Protein AF-A0A126YZ19-F1 (afdb_monomer)

pLDDT: mean 81.88, std 23.95, range [29.36, 98.88]

Secondary structure (DSSP, 8-state):
--S-----------TTGGGSTTS-HHHHHHHHHHHHHHH-GGGHHHHHHHHHHTPPPTTS----HHHHHHHHHTSTT---HHHHHHHHHTTTTHHHHHHHHHHHHHS--TT-SSSS--SSS--EETTEEP---SS--HHHHHHHHHHHHHHHHHH-TTS---------------------------------------------

Foldseek 3Di:
DPPPPDDDDDQQAQPLQVLQVNLRQSLLLVQLLVLCCVQQVVQSVQLVVLCVVQPDDTSYNTDDLVRSLVSVVPGPRRDRSVSSSCSSVVSVCSVVNNVSNVDQAQDDDPQAPDGHDDDPPWDDARRYTDDADPPGDPVSVVVVNVVSVVVVCVVCVPPPPDPDPPDDDDDDDDDDDDDDDDDDDDDDDDDDDDDDDDDDDDDD

Nearest PDB structures (foldseek):
  1yzx-assembly1_B  TM=5.942E-01  e=2.366E+00  Homo sapiens

Sequence (204 aa):
MKSGAATVTYHPLAILTSQSLGTKYSVRSANAAACVATYSPDAFFDFNAAMFAKQPAENTSGLSNAQLVSLVNGVDGITSTSRIDKCISDETYASWVADATQRALSGPIPGARISKIASTPTVLANGQQYKYSTPFTVEEFSNFVVTAAGNSYSADPTATATPTPTATGGSAETATAKPTATPTPTASGSPVPGVKKIGTPATR

Solvent-accessible surface area (backbone atoms only — not comparable to full-atom values): 13073 Å² total; per-residue (Å²): 139,90,75,82,84,72,87,87,83,86,80,68,60,35,85,53,24,82,45,7,73,81,63,30,23,33,35,56,52,37,17,39,51,50,31,35,49,72,59,22,50,90,20,34,65,59,43,53,53,51,50,62,77,62,57,59,67,83,74,34,52,52,66,51,54,70,54,48,39,54,54,54,74,70,34,72,71,62,74,40,58,73,62,35,44,49,34,37,66,66,41,71,39,34,66,59,36,52,52,51,28,48,42,40,55,67,33,74,41,87,79,41,82,47,59,45,58,87,60,85,90,74,52,68,41,92,26,40,72,68,81,82,64,86,80,79,52,71,63,62,54,50,53,48,49,56,50,34,53,54,52,49,49,72,75,50,70,79,69,80,80,77,78,78,80,81,80,80,83,80,80,90,85,89,86,88,89,85,86,88,82,89,86,84,89,88,89,86,83,89,86,88,88,83,86,86,84,86,80,86,83,85,91,131

Structure (mmCIF, N/CA/C/O backbone):
data_AF-A0A126YZ19-F1
#
_entry.id   AF-A0A126YZ19-F1
#
loop_
_atom_site.group_PDB
_atom_site.id
_atom_site.type_symbol
_atom_site.label_atom_id
_atom_site.label_alt_id
_atom_site.label_comp_id
_atom_site.label_asym_id
_atom_site.label_entity_id
_atom_site.label_seq_id
_atom_site.pdbx_PDB_ins_code
_atom_site.Cartn_x
_atom_site.Cartn_y
_atom_site.Cartn_z
_atom_site.occupancy
_atom_site.B_iso_or_equiv
_atom_site.auth_seq_id
_atom_site.auth_comp_id
_atom_site.auth_asym_id
_atom_site.auth_atom_id
_atom_site.pdbx_PDB_model_num
ATOM 1 N N . MET A 1 1 ? -8.303 -2.123 -16.954 1.00 45.69 1 MET A N 1
ATOM 2 C CA . MET A 1 1 ? -7.226 -2.476 -17.910 1.00 45.69 1 MET A CA 1
ATOM 3 C C . MET A 1 1 ? -7.772 -3.510 -18.886 1.00 45.69 1 MET A C 1
ATOM 5 O O . MET A 1 1 ? -8.356 -4.473 -18.419 1.00 45.69 1 MET A O 1
ATOM 9 N N . LYS A 1 2 ? -7.706 -3.280 -20.205 1.00 49.22 2 LYS A N 1
ATOM 10 C CA . LYS A 1 2 ? -8.437 -4.093 -21.209 1.00 49.22 2 LYS A CA 1
ATOM 11 C C . LYS A 1 2 ? -7.550 -4.880 -22.187 1.00 49.22 2 LYS A C 1
ATOM 13 O O . LYS A 1 2 ? -8.092 -5.592 -23.017 1.00 49.22 2 LYS A O 1
ATOM 18 N N . SER A 1 3 ? -6.219 -4.790 -22.093 1.00 60.06 3 SER A N 1
ATOM 19 C CA . SER A 1 3 ? -5.303 -5.404 -23.073 1.00 60.06 3 SER A CA 1
ATOM 20 C C . SER A 1 3 ? -4.464 -6.579 -22.558 1.00 60.06 3 SER A C 1
ATOM 22 O O . SER A 1 3 ? -3.682 -7.117 -23.329 1.00 60.06 3 SER A O 1
ATOM 24 N N . GLY A 1 4 ? -4.567 -6.975 -21.280 1.00 75.94 4 GLY A N 1
ATOM 25 C CA . GLY A 1 4 ? -3.738 -8.060 -20.719 1.00 75.94 4 GLY A CA 1
ATOM 26 C C . GLY A 1 4 ? -2.219 -7.817 -20.791 1.00 75.94 4 GLY A C 1
ATOM 27 O O . GLY A 1 4 ? -1.445 -8.729 -20.539 1.00 75.94 4 GLY A O 1
ATOM 28 N N . ALA A 1 5 ? -1.786 -6.598 -21.130 1.00 82.94 5 ALA A N 1
ATOM 29 C CA . ALA A 1 5 ? -0.391 -6.279 -21.433 1.00 82.94 5 ALA A CA 1
ATOM 30 C C . ALA A 1 5 ? 0.535 -6.277 -20.204 1.00 82.94 5 ALA A C 1
ATOM 32 O O . ALA A 1 5 ? 1.752 -6.311 -20.353 1.00 82.94 5 ALA A O 1
ATOM 33 N N . ALA A 1 6 ? -0.030 -6.209 -18.997 1.00 87.62 6 ALA A N 1
ATOM 34 C CA . ALA A 1 6 ? 0.716 -6.250 -17.750 1.00 87.62 6 ALA A CA 1
ATOM 35 C C . ALA A 1 6 ? -0.152 -6.779 -16.605 1.00 87.62 6 ALA A C 1
ATOM 37 O O . ALA A 1 6 ? -1.356 -6.511 -16.540 1.00 87.62 6 ALA A O 1
ATOM 38 N N . THR A 1 7 ? 0.497 -7.455 -15.660 1.00 90.62 7 THR A N 1
ATOM 39 C CA . THR A 1 7 ? -0.040 -7.732 -14.327 1.00 90.62 7 THR A CA 1
ATOM 40 C C . THR A 1 7 ? 0.637 -6.791 -13.342 1.00 90.62 7 THR A C 1
ATOM 42 O O . THR A 1 7 ? 1.862 -6.685 -13.325 1.00 90.62 7 THR A O 1
ATOM 45 N N . VAL A 1 8 ? -0.157 -6.104 -12.524 1.00 92.06 8 VAL A N 1
ATOM 46 C CA . VAL A 1 8 ? 0.354 -5.214 -11.478 1.00 92.06 8 VAL A CA 1
ATOM 47 C C . VAL A 1 8 ? 0.111 -5.871 -10.128 1.00 92.06 8 VAL A C 1
ATOM 49 O O . VAL A 1 8 ? -1.026 -6.196 -9.797 1.00 92.06 8 VAL A O 1
ATOM 52 N N . THR A 1 9 ? 1.178 -6.025 -9.349 1.00 93.31 9 THR A N 1
ATOM 53 C CA . THR A 1 9 ? 1.128 -6.562 -7.986 1.00 93.31 9 THR A CA 1
ATOM 54 C C . THR A 1 9 ? 1.560 -5.482 -7.005 1.00 93.31 9 THR A C 1
ATOM 56 O O . THR A 1 9 ? 2.624 -4.884 -7.162 1.00 93.31 9 THR A O 1
ATOM 59 N N . TYR A 1 10 ? 0.746 -5.242 -5.977 1.00 94.88 10 TYR A N 1
ATOM 60 C CA . TYR A 1 10 ? 1.088 -4.348 -4.874 1.00 94.88 10 TYR A CA 1
ATOM 61 C C . TYR A 1 10 ? 1.656 -5.155 -3.711 1.00 94.88 10 TYR A C 1
ATOM 63 O O . TYR A 1 10 ? 1.100 -6.179 -3.320 1.00 94.88 10 TYR A O 1
ATOM 71 N N . HIS A 1 11 ? 2.735 -4.649 -3.121 1.00 95.88 11 HIS A N 1
ATOM 72 C CA . HIS A 1 11 ? 3.320 -5.184 -1.896 1.00 95.88 11 HIS A CA 1
ATOM 73 C C . HIS A 1 11 ? 3.266 -4.101 -0.814 1.00 95.88 11 HIS A C 1
ATOM 75 O O . HIS A 1 11 ? 4.188 -3.289 -0.730 1.00 95.88 11 HIS A O 1
ATOM 81 N N . PRO A 1 12 ? 2.188 -4.030 -0.012 1.00 95.50 12 PRO A N 1
ATOM 82 C CA . PRO A 1 12 ? 2.116 -3.094 1.103 1.00 95.50 12 PRO A CA 1
ATOM 83 C C . PRO A 1 12 ? 3.239 -3.373 2.109 1.00 95.50 12 PRO A C 1
ATOM 85 O O . PRO A 1 12 ? 3.365 -4.493 2.602 1.00 95.50 12 PRO A O 1
ATOM 88 N N . LEU A 1 13 ? 4.049 -2.357 2.418 1.00 97.00 13 LEU A N 1
ATOM 89 C CA . LEU A 1 13 ? 5.132 -2.434 3.403 1.00 97.00 13 LEU A CA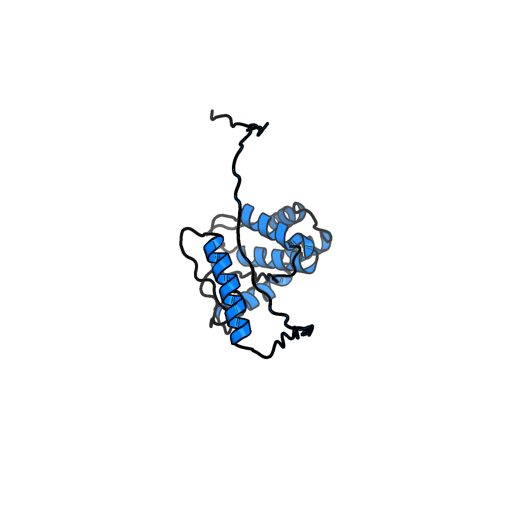 1
ATOM 90 C C . LEU A 1 13 ? 4.905 -1.398 4.503 1.00 97.00 13 LEU A C 1
ATOM 92 O O . LEU A 1 13 ? 4.569 -0.248 4.224 1.00 97.00 13 LEU A O 1
ATOM 96 N N . ALA A 1 14 ? 5.145 -1.780 5.755 1.00 97.12 14 ALA A N 1
ATOM 97 C CA . ALA A 1 14 ? 4.909 -0.937 6.923 1.00 97.12 14 ALA A CA 1
ATOM 98 C C . ALA A 1 14 ? 6.199 -0.260 7.436 1.00 97.12 14 ALA A C 1
ATOM 100 O O . ALA A 1 14 ? 6.549 -0.358 8.614 1.00 97.12 14 ALA A O 1
ATOM 101 N N . ILE A 1 15 ? 6.932 0.424 6.552 1.00 95.25 15 ILE A N 1
ATOM 102 C CA . ILE A 1 15 ? 8.282 0.951 6.849 1.00 95.25 15 ILE A CA 1
ATOM 103 C C . ILE A 1 15 ? 8.256 2.100 7.879 1.00 95.25 15 ILE A C 1
ATOM 105 O O . ILE A 1 15 ? 9.189 2.240 8.667 1.00 95.25 15 ILE A O 1
ATOM 109 N N . LEU A 1 16 ? 7.171 2.883 7.949 1.00 94.50 16 LEU A N 1
ATOM 110 C CA . LEU A 1 16 ? 7.044 4.038 8.858 1.00 94.50 16 LEU A CA 1
ATOM 111 C C . LEU A 1 16 ? 6.340 3.695 10.188 1.00 94.50 16 LEU A C 1
ATOM 113 O O . LEU A 1 16 ? 5.809 4.570 10.874 1.00 94.50 16 LEU A O 1
ATOM 117 N N . THR A 1 17 ? 6.324 2.418 10.584 1.00 93.81 17 THR A N 1
ATOM 118 C CA . THR A 1 17 ? 5.613 1.952 11.791 1.00 93.81 17 THR A CA 1
ATOM 119 C C . THR A 1 17 ? 6.062 2.670 13.066 1.00 93.81 17 THR A C 1
ATOM 121 O O . THR A 1 17 ? 5.220 3.106 13.853 1.00 93.81 17 THR A O 1
ATOM 124 N N . SER A 1 18 ? 7.373 2.834 13.263 1.00 94.19 18 SER A N 1
ATOM 125 C CA . SER A 1 18 ? 7.941 3.536 14.425 1.00 94.19 18 SER A CA 1
ATOM 126 C C . SER A 1 18 ? 7.709 5.049 14.390 1.00 94.19 18 SER A C 1
ATOM 128 O O . SER A 1 18 ? 7.738 5.692 15.435 1.00 94.19 18 SER A O 1
ATOM 130 N N . GLN A 1 19 ? 7.417 5.612 13.216 1.00 94.38 19 GLN A N 1
ATOM 131 C CA . GLN A 1 19 ? 7.174 7.043 13.010 1.00 94.38 19 GLN A CA 1
ATOM 132 C C . GLN A 1 19 ? 5.702 7.422 13.230 1.00 94.38 19 GLN A C 1
ATOM 134 O O . GLN A 1 19 ? 5.305 8.555 13.002 1.00 94.38 19 GLN A O 1
ATOM 139 N N . SER A 1 20 ? 4.866 6.485 13.686 1.00 94.94 20 SER A N 1
ATOM 140 C CA . SER A 1 20 ? 3.429 6.710 13.885 1.00 94.94 20 SER A CA 1
ATOM 141 C C . SER A 1 20 ? 3.061 7.079 15.335 1.00 94.94 20 SER A C 1
ATOM 143 O O . SER A 1 20 ? 2.017 6.662 15.821 1.00 94.94 20 SER A O 1
ATOM 145 N N . LEU A 1 21 ? 3.938 7.757 16.088 1.00 94.88 21 LEU A N 1
ATOM 146 C CA . LEU A 1 21 ? 3.716 8.142 17.501 1.00 94.88 21 LEU A CA 1
ATOM 147 C C . LEU A 1 21 ? 3.185 6.998 18.401 1.00 94.88 21 LEU A C 1
ATOM 149 O O . LEU A 1 21 ? 2.322 7.196 19.253 1.00 94.88 21 LEU A O 1
ATOM 153 N N . GLY A 1 22 ? 3.665 5.771 18.179 1.00 94.12 22 GLY A N 1
ATOM 154 C CA . GLY A 1 22 ? 3.257 4.576 18.930 1.00 94.12 22 GLY A CA 1
ATOM 155 C C . GLY A 1 22 ? 1.966 3.892 18.458 1.00 94.12 22 GLY A C 1
ATOM 156 O O . GLY A 1 22 ? 1.698 2.767 18.878 1.00 94.12 22 GLY A O 1
ATOM 157 N N . THR A 1 23 ? 1.195 4.485 17.541 1.00 95.56 23 THR A N 1
ATOM 158 C CA . THR A 1 23 ? -0.073 3.899 17.057 1.00 95.56 23 THR A CA 1
ATOM 159 C C . THR A 1 23 ? 0.114 2.796 16.017 1.00 95.56 23 THR A C 1
ATOM 161 O O . THR A 1 23 ? -0.821 2.031 15.772 1.00 95.56 23 THR A O 1
ATOM 164 N N . LYS A 1 24 ? 1.306 2.707 15.409 1.00 96.88 24 LYS A N 1
ATOM 165 C CA . LYS A 1 24 ? 1.663 1.740 14.357 1.00 96.88 24 LY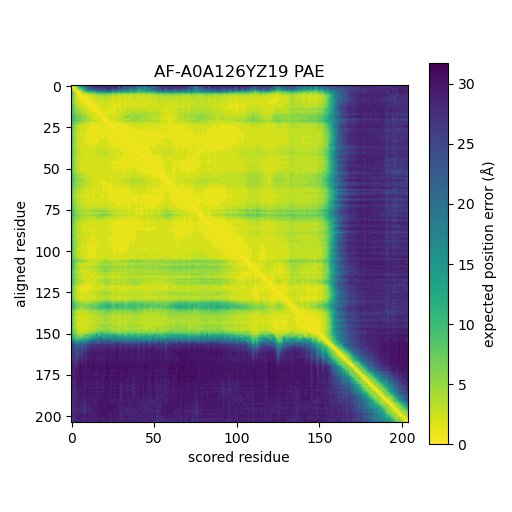S A CA 1
ATOM 166 C C . LYS A 1 24 ? 0.806 1.875 13.086 1.00 96.88 24 LYS A C 1
ATOM 168 O O . LYS A 1 24 ? 0.493 0.876 12.439 1.00 96.88 24 LYS A O 1
ATOM 173 N N . TYR A 1 25 ? 0.438 3.102 12.707 1.00 97.88 25 TYR A N 1
ATOM 174 C CA . TYR A 1 25 ? -0.439 3.392 11.562 1.00 97.88 25 TYR A CA 1
ATOM 175 C C . TYR A 1 25 ? -0.045 2.683 10.255 1.00 97.88 25 TYR A C 1
ATOM 177 O O . TYR A 1 25 ? -0.916 2.182 9.544 1.00 97.88 25 TYR A O 1
ATOM 185 N N . SER A 1 26 ? 1.252 2.579 9.950 1.00 97.62 26 SER A N 1
ATOM 186 C CA . SER A 1 26 ? 1.707 1.874 8.741 1.00 97.62 26 SER A CA 1
ATOM 187 C C . SER A 1 26 ? 1.293 0.395 8.715 1.00 97.62 26 SER A C 1
ATOM 189 O O . SER A 1 26 ? 0.879 -0.102 7.669 1.00 97.62 26 SER A O 1
ATOM 191 N N . VAL A 1 27 ? 1.334 -0.299 9.861 1.00 98.25 27 VAL A N 1
ATOM 192 C CA . VAL A 1 27 ? 0.860 -1.691 9.969 1.00 98.25 27 VAL A CA 1
ATOM 193 C C . VAL A 1 27 ? -0.653 -1.754 9.800 1.00 98.25 27 VAL A C 1
ATOM 195 O O . VAL A 1 27 ? -1.134 -2.573 9.024 1.00 98.25 27 VAL A O 1
ATOM 198 N N . ARG A 1 28 ? -1.405 -0.863 10.464 1.00 98.44 28 ARG A N 1
ATOM 199 C CA . ARG A 1 28 ? -2.877 -0.807 10.355 1.00 98.44 28 ARG A CA 1
ATOM 200 C C . ARG A 1 28 ? -3.332 -0.584 8.910 1.00 98.44 28 ARG A C 1
ATOM 202 O O . ARG A 1 28 ? -4.242 -1.256 8.433 1.00 98.44 28 ARG A O 1
ATOM 209 N N . SER A 1 29 ? -2.652 0.315 8.201 1.00 98.44 29 SER A N 1
ATOM 210 C CA . SER A 1 29 ? -2.929 0.637 6.796 1.00 98.44 29 SER A CA 1
ATOM 211 C C . SER A 1 29 ? -2.664 -0.547 5.870 1.00 98.44 29 SER A C 1
ATOM 213 O O . SER A 1 29 ? -3.510 -0.900 5.052 1.00 98.44 29 SER A O 1
ATOM 215 N N . ALA A 1 30 ? -1.509 -1.201 6.018 1.00 98.56 30 ALA A N 1
ATOM 216 C CA . ALA A 1 30 ? -1.174 -2.384 5.230 1.00 98.56 30 ALA A CA 1
ATOM 217 C C . ALA A 1 30 ? -2.067 -3.592 5.580 1.00 98.56 30 ALA A C 1
ATOM 219 O O . ALA A 1 30 ? -2.411 -4.372 4.694 1.00 98.56 30 ALA A O 1
ATOM 220 N N . ASN A 1 31 ? -2.511 -3.715 6.837 1.00 98.81 31 ASN A N 1
ATOM 221 C CA . ASN A 1 31 ? -3.524 -4.687 7.244 1.00 98.81 31 ASN A CA 1
ATOM 222 C C . ASN A 1 31 ? -4.857 -4.438 6.521 1.00 98.81 31 ASN A C 1
ATOM 224 O O . ASN A 1 31 ? -5.419 -5.371 5.954 1.00 98.81 31 ASN A O 1
ATOM 228 N N . ALA A 1 32 ? -5.330 -3.188 6.474 1.00 98.75 32 ALA A N 1
ATOM 229 C CA . ALA A 1 32 ? -6.548 -2.840 5.741 1.00 98.75 32 ALA A CA 1
ATOM 230 C C . ALA A 1 32 ? -6.433 -3.163 4.243 1.00 98.75 32 ALA A C 1
ATOM 232 O O . ALA A 1 32 ? -7.353 -3.747 3.673 1.00 98.75 32 ALA A O 1
ATOM 233 N N . ALA A 1 33 ? -5.275 -2.890 3.632 1.00 98.62 33 ALA A N 1
ATOM 234 C CA . ALA A 1 33 ? -5.001 -3.273 2.249 1.00 98.62 33 ALA A CA 1
ATOM 235 C C . ALA A 1 33 ? -5.113 -4.790 2.024 1.00 98.62 33 ALA A C 1
ATOM 237 O O . ALA A 1 33 ? -5.749 -5.218 1.062 1.00 98.62 33 ALA A O 1
ATOM 238 N N . ALA A 1 34 ? -4.563 -5.607 2.928 1.00 98.62 34 ALA A N 1
ATOM 239 C CA . ALA A 1 34 ? -4.684 -7.063 2.857 1.00 98.62 34 ALA A CA 1
ATOM 240 C C . ALA A 1 34 ? -6.137 -7.545 3.046 1.00 98.62 34 ALA A C 1
ATOM 242 O O . ALA A 1 34 ? -6.587 -8.434 2.321 1.00 98.62 34 ALA A O 1
ATOM 243 N N . CYS A 1 35 ? -6.897 -6.932 3.961 1.00 98.75 35 CYS A N 1
ATOM 244 C CA . CYS A 1 35 ? -8.316 -7.241 4.158 1.00 98.75 35 CYS A CA 1
ATOM 245 C C . CYS A 1 35 ? -9.145 -6.959 2.895 1.00 98.75 35 CYS A C 1
ATOM 247 O O . CYS A 1 35 ? -9.923 -7.815 2.471 1.00 98.75 35 CYS A O 1
ATOM 249 N N . VAL A 1 36 ? -8.956 -5.794 2.262 1.00 98.62 36 VAL A N 1
ATOM 250 C CA . VAL A 1 36 ? -9.659 -5.442 1.017 1.00 98.62 36 VAL A CA 1
ATOM 251 C C . VAL A 1 36 ? -9.237 -6.367 -0.121 1.00 98.62 36 VAL A C 1
ATOM 253 O O . VAL A 1 36 ? -10.102 -6.932 -0.780 1.00 98.62 36 VAL A O 1
ATOM 256 N N . ALA A 1 37 ? -7.936 -6.609 -0.306 1.00 97.94 37 ALA A N 1
ATOM 257 C CA . ALA A 1 37 ? -7.447 -7.526 -1.338 1.00 97.94 37 ALA A CA 1
ATOM 258 C C . ALA A 1 37 ? -7.997 -8.956 -1.178 1.00 97.94 37 ALA A C 1
ATOM 260 O O . ALA A 1 37 ? -8.211 -9.648 -2.167 1.00 97.94 37 ALA A O 1
ATOM 261 N N . THR A 1 38 ? -8.243 -9.399 0.057 1.00 98.19 38 THR A N 1
ATOM 262 C CA . THR A 1 38 ? -8.763 -10.745 0.337 1.00 98.19 38 THR A CA 1
ATOM 263 C C . THR A 1 38 ? -10.263 -10.855 0.075 1.00 98.19 38 THR A C 1
ATOM 265 O O . THR A 1 38 ? -10.725 -11.868 -0.449 1.00 98.19 38 THR A O 1
ATOM 268 N N . TYR A 1 39 ? -11.041 -9.848 0.478 1.00 98.44 39 TYR A N 1
ATOM 269 C CA . TYR A 1 39 ? -12.503 -9.963 0.536 1.00 98.44 39 TYR A CA 1
ATOM 270 C C . TYR A 1 39 ? -13.254 -9.145 -0.522 1.00 98.44 39 TYR A C 1
ATOM 272 O O . TYR A 1 39 ? -14.416 -9.447 -0.789 1.00 98.44 39 TYR A O 1
ATOM 280 N N . SER A 1 40 ? -12.597 -8.155 -1.127 1.00 98.19 40 SER A N 1
ATOM 281 C CA . SER A 1 40 ? -13.111 -7.315 -2.217 1.00 98.19 40 SER A CA 1
ATOM 282 C C . SER A 1 40 ? -11.972 -6.944 -3.194 1.00 98.19 40 SER A C 1
ATOM 284 O O . SER A 1 40 ? -11.675 -5.757 -3.359 1.00 98.19 40 SER A O 1
ATOM 286 N N . PRO A 1 41 ? -11.291 -7.920 -3.830 1.00 96.81 41 PRO A N 1
ATOM 287 C CA . PRO A 1 41 ? -10.114 -7.659 -4.669 1.00 96.81 41 PRO A CA 1
ATOM 288 C C . PRO A 1 41 ? -10.384 -6.678 -5.818 1.00 96.81 41 PRO A C 1
ATOM 290 O O . PRO A 1 41 ? -9.517 -5.867 -6.139 1.00 96.81 41 PRO A O 1
ATOM 293 N N . ASP A 1 42 ? -11.590 -6.696 -6.391 1.00 96.25 42 ASP A N 1
ATOM 294 C CA . ASP A 1 42 ? -11.973 -5.805 -7.495 1.00 96.25 42 ASP A CA 1
ATOM 295 C C . ASP A 1 42 ? -12.013 -4.322 -7.082 1.00 96.25 42 ASP A C 1
ATOM 297 O O . ASP A 1 42 ? -11.784 -3.449 -7.915 1.00 96.25 42 ASP A O 1
ATOM 301 N N . ALA A 1 43 ? -12.223 -4.034 -5.792 1.00 97.44 43 ALA A N 1
ATOM 302 C CA . ALA A 1 43 ? -12.237 -2.682 -5.228 1.00 97.44 43 ALA A CA 1
ATOM 303 C C . ALA A 1 43 ? -10.860 -2.224 -4.711 1.00 97.44 43 ALA A C 1
ATOM 305 O O . ALA A 1 43 ? -10.716 -1.108 -4.209 1.00 97.44 43 ALA A O 1
ATOM 306 N N . PHE A 1 44 ? -9.826 -3.071 -4.798 1.00 97.12 44 PHE A N 1
ATOM 307 C CA . PHE A 1 44 ? -8.524 -2.786 -4.192 1.00 97.12 44 PHE A CA 1
ATOM 308 C C . PHE A 1 44 ? -7.880 -1.504 -4.734 1.00 97.12 44 PHE A C 1
ATOM 310 O O . PHE A 1 44 ? -7.282 -0.748 -3.969 1.00 97.12 44 PHE A O 1
ATOM 317 N N . PHE A 1 45 ? -7.996 -1.242 -6.038 1.00 95.94 45 PHE A N 1
ATOM 318 C CA . PHE A 1 45 ? -7.400 -0.053 -6.650 1.00 95.94 45 PHE A CA 1
ATOM 319 C C . PHE A 1 45 ? -8.072 1.240 -6.182 1.00 95.94 45 PHE A C 1
ATOM 321 O O . PHE A 1 45 ? -7.367 2.194 -5.845 1.00 95.94 45 PHE A O 1
ATOM 328 N N . ASP A 1 46 ? -9.402 1.245 -6.094 1.00 97.50 46 ASP A N 1
ATOM 329 C CA . ASP A 1 46 ? -10.167 2.395 -5.607 1.00 97.50 46 ASP A CA 1
ATOM 330 C C . ASP A 1 46 ? -9.907 2.627 -4.113 1.00 97.50 46 ASP A C 1
ATOM 332 O O . ASP A 1 46 ? -9.668 3.759 -3.686 1.00 97.50 46 ASP A O 1
ATOM 336 N N . PHE A 1 47 ? -9.802 1.551 -3.325 1.00 98.12 47 PHE A N 1
ATOM 337 C CA . PHE A 1 47 ? -9.361 1.625 -1.931 1.00 98.12 47 PHE A CA 1
ATOM 338 C C . PHE A 1 47 ? -7.944 2.199 -1.800 1.00 98.12 47 PHE A C 1
ATOM 340 O O . PHE A 1 47 ? -7.705 3.094 -0.986 1.00 98.12 47 PHE A O 1
ATOM 347 N N . ASN A 1 48 ? -6.993 1.711 -2.599 1.00 97.38 48 ASN A N 1
ATOM 348 C CA . ASN A 1 48 ? -5.613 2.182 -2.561 1.00 97.38 48 ASN A CA 1
ATOM 349 C C . ASN A 1 48 ? -5.536 3.677 -2.917 1.00 97.38 48 ASN A C 1
ATOM 351 O O . ASN A 1 48 ? -4.828 4.431 -2.249 1.00 97.38 48 ASN A O 1
ATOM 355 N N . ALA A 1 49 ? -6.303 4.129 -3.915 1.00 97.19 49 ALA A N 1
ATOM 356 C CA . ALA A 1 49 ? -6.416 5.547 -4.254 1.00 97.19 49 ALA A CA 1
ATOM 357 C C . ALA A 1 49 ? -7.005 6.374 -3.096 1.00 97.19 49 ALA A C 1
ATOM 359 O O . ALA A 1 49 ? -6.454 7.422 -2.751 1.00 97.19 49 ALA A O 1
ATOM 360 N N . ALA A 1 50 ? -8.067 5.885 -2.446 1.00 98.12 50 ALA A N 1
ATOM 361 C CA . ALA A 1 50 ? -8.671 6.544 -1.288 1.00 98.12 50 ALA A CA 1
ATOM 362 C C . ALA A 1 50 ? -7.693 6.667 -0.104 1.00 98.12 50 ALA A C 1
ATOM 364 O O . ALA A 1 50 ? -7.624 7.723 0.530 1.00 98.12 50 ALA A O 1
ATOM 365 N N . MET A 1 51 ? -6.887 5.633 0.158 1.00 98.00 51 MET A N 1
ATOM 366 C CA . MET A 1 51 ? -5.852 5.655 1.199 1.00 98.00 51 MET A CA 1
ATOM 367 C C . MET A 1 51 ? -4.776 6.714 0.937 1.00 98.00 51 MET A C 1
ATOM 369 O O . MET A 1 51 ? -4.411 7.440 1.861 1.00 98.00 51 MET A O 1
ATOM 373 N N . PHE A 1 52 ? -4.300 6.850 -0.305 1.00 96.88 52 PHE A N 1
ATOM 374 C CA . PHE A 1 52 ? -3.350 7.912 -0.662 1.00 96.88 52 PHE A CA 1
ATOM 375 C C . PHE A 1 52 ? -3.984 9.306 -0.579 1.00 96.88 52 PHE A C 1
ATOM 377 O O . PHE A 1 52 ? -3.368 10.231 -0.055 1.00 96.88 52 PHE A O 1
ATOM 384 N N . ALA A 1 53 ? -5.238 9.462 -1.015 1.00 97.94 53 ALA A N 1
ATOM 385 C CA . ALA A 1 53 ? -5.959 10.734 -0.919 1.00 97.94 53 ALA A CA 1
ATOM 386 C C . ALA A 1 53 ? -6.205 11.183 0.535 1.00 97.94 53 ALA A C 1
ATOM 388 O O . ALA A 1 53 ? -6.362 12.374 0.805 1.00 97.94 53 ALA A O 1
ATOM 389 N N . LYS A 1 54 ? -6.255 10.235 1.476 1.00 96.88 54 LYS A N 1
ATOM 390 C CA . LYS A 1 54 ? -6.431 10.475 2.915 1.00 96.88 54 LYS A CA 1
ATOM 391 C C . LYS A 1 54 ? -5.161 10.211 3.721 1.00 96.88 54 LYS A C 1
ATOM 393 O O . LYS A 1 54 ? -5.253 10.018 4.933 1.00 96.88 54 LYS A O 1
ATOM 398 N N . GLN A 1 55 ? -3.993 10.220 3.078 1.00 95.44 55 GLN A N 1
ATOM 399 C CA . GLN A 1 55 ? -2.725 9.982 3.753 1.00 95.44 55 GLN A CA 1
ATOM 400 C C . GLN A 1 55 ? -2.498 11.045 4.845 1.00 95.44 55 GLN A C 1
ATOM 402 O O . GLN A 1 55 ? -2.423 12.238 4.541 1.00 95.44 55 GLN A O 1
ATOM 407 N N . PRO A 1 56 ? -2.386 10.640 6.122 1.00 96.12 56 PRO A N 1
ATOM 408 C CA . PRO A 1 56 ? -2.020 11.547 7.199 1.00 96.12 56 PRO A CA 1
ATOM 409 C C . PRO A 1 56 ? -0.609 12.091 6.985 1.00 96.12 56 PRO A C 1
ATOM 411 O O . PRO A 1 56 ? 0.234 11.425 6.381 1.00 96.12 56 PRO A O 1
ATOM 414 N N . ALA A 1 57 ? -0.328 13.266 7.546 1.00 96.94 57 ALA A N 1
ATOM 415 C CA . ALA A 1 57 ? 1.039 13.766 7.598 1.00 96.94 57 ALA A CA 1
ATOM 416 C C . ALA A 1 57 ? 1.956 12.736 8.283 1.00 96.94 57 ALA A C 1
ATOM 418 O O . ALA A 1 57 ? 1.576 12.107 9.278 1.00 96.94 57 ALA A O 1
ATOM 419 N N . GLU A 1 58 ? 3.162 12.559 7.749 1.00 94.50 58 GLU A N 1
ATOM 420 C CA . GLU A 1 58 ? 4.175 11.718 8.383 1.00 94.50 58 GLU A CA 1
ATOM 421 C C . GLU A 1 58 ? 4.509 12.235 9.788 1.00 94.50 58 GLU A C 1
ATOM 423 O O . GLU A 1 58 ? 4.310 13.410 10.098 1.00 94.50 58 GLU A O 1
ATOM 428 N N . ASN A 1 59 ? 5.026 11.356 10.648 1.00 95.75 59 ASN A N 1
ATOM 429 C CA . ASN A 1 59 ? 5.323 11.668 12.051 1.00 95.75 59 ASN A CA 1
ATOM 430 C C . ASN A 1 59 ? 4.088 12.025 12.906 1.00 95.75 59 ASN A C 1
ATOM 432 O O . ASN A 1 59 ? 4.221 12.617 13.975 1.00 95.75 59 ASN A O 1
ATOM 436 N N . THR A 1 60 ? 2.882 11.641 12.470 1.00 97.00 60 THR A N 1
ATOM 437 C CA . THR A 1 60 ? 1.636 11.773 13.245 1.00 97.00 60 THR A CA 1
ATOM 438 C C . THR A 1 60 ? 1.078 10.413 13.666 1.00 97.00 60 THR A C 1
ATOM 440 O O . THR A 1 60 ? 1.568 9.361 13.258 1.00 97.00 60 THR A O 1
ATOM 443 N N . SER A 1 61 ? 0.019 10.413 14.478 1.00 97.12 61 SER A N 1
ATOM 444 C CA . SER A 1 61 ? -0.676 9.192 14.906 1.00 97.12 61 SER A CA 1
ATOM 445 C C . SER A 1 61 ? -1.300 8.398 13.754 1.00 97.12 61 SER A C 1
ATOM 447 O O . SER A 1 61 ? -1.615 7.223 13.928 1.00 97.12 61 SER A O 1
ATOM 449 N N . GLY A 1 62 ? -1.533 9.028 12.603 1.00 97.62 62 GLY A N 1
ATOM 450 C CA . GLY A 1 62 ? -2.300 8.443 11.510 1.00 97.62 62 GLY A CA 1
ATOM 451 C C . GLY A 1 62 ? -3.752 8.101 11.873 1.00 97.62 62 GLY A C 1
ATOM 452 O O . GLY A 1 62 ? -4.282 8.577 12.881 1.00 97.62 62 GLY A O 1
ATOM 453 N N . LEU A 1 63 ? -4.405 7.297 11.026 1.00 98.31 63 LEU A N 1
ATOM 454 C CA . LEU A 1 63 ? -5.797 6.873 11.211 1.00 98.31 63 LEU A CA 1
ATOM 455 C C . LEU A 1 63 ? -5.899 5.671 12.166 1.00 98.31 63 LEU A C 1
ATOM 457 O O . LEU A 1 63 ? -5.098 4.737 12.122 1.00 98.31 63 LEU A O 1
ATOM 461 N N . SER A 1 64 ? -6.935 5.671 13.000 1.00 98.38 64 SER A N 1
ATOM 462 C CA . SER A 1 64 ? -7.340 4.520 13.819 1.00 98.38 64 SER A CA 1
ATOM 463 C C . SER A 1 64 ? -8.013 3.419 12.987 1.00 98.38 64 SER A C 1
ATOM 465 O O . SER A 1 64 ? -8.467 3.669 11.871 1.00 98.38 64 SER A O 1
ATOM 467 N N . ASN A 1 65 ? -8.171 2.211 13.549 1.00 98.69 65 ASN A N 1
ATOM 468 C CA . ASN A 1 65 ? -8.911 1.126 12.881 1.00 98.69 65 ASN A CA 1
ATOM 469 C C . ASN A 1 65 ? -10.352 1.538 12.550 1.00 98.69 65 ASN A C 1
ATOM 471 O O . ASN A 1 65 ? -10.815 1.270 11.450 1.00 98.69 65 ASN A O 1
ATOM 475 N N . ALA A 1 66 ? -11.036 2.255 13.447 1.00 98.62 66 ALA A N 1
ATOM 476 C CA . ALA A 1 66 ? -12.392 2.746 13.196 1.00 98.62 66 ALA A CA 1
ATOM 477 C C . ALA A 1 66 ? -12.446 3.747 12.026 1.00 98.62 66 ALA A C 1
ATOM 479 O O . ALA A 1 66 ? -13.359 3.701 11.203 1.00 98.62 66 ALA A O 1
ATOM 480 N N . GLN A 1 67 ? -11.447 4.628 11.913 1.00 98.69 67 GLN A N 1
ATOM 481 C CA . GLN A 1 67 ? -11.335 5.544 10.774 1.00 98.69 67 GLN A CA 1
ATOM 482 C C . GLN A 1 67 ? -10.996 4.805 9.474 1.00 98.69 67 GLN A C 1
ATOM 484 O O . GLN A 1 67 ? -11.523 5.172 8.429 1.00 98.69 67 GLN A O 1
ATOM 489 N N . LEU A 1 68 ? -10.166 3.759 9.529 1.00 98.75 68 LEU A N 1
ATOM 490 C CA . LEU A 1 68 ? -9.869 2.908 8.372 1.00 98.75 68 LEU A CA 1
ATOM 491 C C . LEU A 1 68 ? -11.107 2.136 7.902 1.00 98.75 68 LEU A C 1
ATOM 493 O O . LEU A 1 68 ? -11.369 2.106 6.706 1.00 98.75 68 LEU A O 1
ATOM 497 N N . VAL A 1 69 ? -11.897 1.579 8.824 1.00 98.75 69 VAL A N 1
ATOM 498 C CA . VAL A 1 69 ? -13.195 0.952 8.522 1.00 98.75 69 VAL A CA 1
ATOM 499 C C . VAL A 1 69 ? -14.132 1.947 7.839 1.00 98.75 69 VAL A C 1
ATOM 501 O O . VAL A 1 69 ? -14.678 1.659 6.779 1.00 98.75 69 VAL A O 1
ATOM 504 N N . SER A 1 70 ? -14.270 3.149 8.405 1.00 98.56 70 SER A N 1
ATOM 505 C CA . SER A 1 70 ? -15.104 4.204 7.820 1.00 98.56 70 SER A CA 1
ATOM 506 C C . SER A 1 70 ? -14.645 4.594 6.410 1.00 98.56 70 SER A C 1
ATOM 508 O O . SER A 1 70 ? -15.468 4.711 5.506 1.00 98.56 70 SER A O 1
ATOM 510 N N . LEU A 1 71 ? -13.329 4.724 6.196 1.00 98.56 71 LEU A N 1
ATOM 511 C CA . LEU A 1 71 ? -12.757 4.998 4.877 1.00 98.56 71 LEU A CA 1
ATOM 512 C C . LEU A 1 71 ? -13.090 3.880 3.889 1.00 98.56 71 LEU A C 1
ATOM 514 O O . LEU A 1 71 ? -13.582 4.176 2.806 1.00 98.56 71 LEU A O 1
ATOM 518 N N . VAL A 1 72 ? -12.854 2.619 4.262 1.00 98.31 72 VAL A N 1
ATOM 519 C CA . VAL A 1 72 ? -13.127 1.456 3.405 1.00 98.31 72 VAL A CA 1
ATOM 520 C C . VAL A 1 72 ? -14.600 1.380 3.026 1.00 98.31 72 VAL A C 1
ATOM 522 O O . VAL A 1 72 ? -14.912 1.168 1.862 1.00 98.31 72 VAL A O 1
ATOM 525 N N . ASN A 1 73 ? -15.507 1.624 3.967 1.00 98.00 73 ASN A N 1
ATOM 526 C CA . ASN A 1 73 ? -16.946 1.579 3.704 1.00 98.00 73 ASN A CA 1
ATOM 527 C C . ASN A 1 73 ? -17.446 2.717 2.804 1.00 98.00 73 ASN A C 1
ATOM 529 O O . ASN A 1 73 ? -18.557 2.634 2.287 1.00 98.00 73 ASN A O 1
ATOM 533 N N . GLY A 1 74 ? -16.635 3.758 2.598 1.00 97.69 74 GLY A N 1
ATOM 534 C CA . GLY A 1 74 ? -16.883 4.810 1.614 1.00 97.69 74 GLY A CA 1
ATOM 535 C C . GLY A 1 74 ? -16.312 4.529 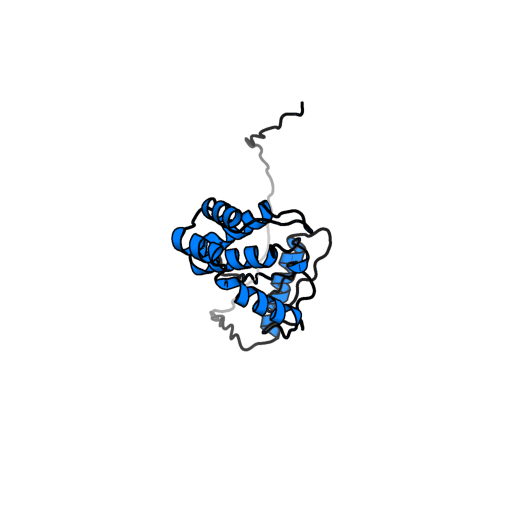0.219 1.00 97.69 74 GLY A C 1
ATOM 536 O O . GLY A 1 74 ? -16.441 5.388 -0.649 1.00 97.69 74 GLY A O 1
ATOM 537 N N . VAL A 1 75 ? -15.649 3.388 0.001 1.00 98.12 75 VAL A N 1
ATOM 538 C CA . VAL A 1 75 ? -15.076 3.006 -1.298 1.00 98.12 75 VAL A CA 1
ATOM 539 C C . VAL A 1 75 ? -16.108 2.231 -2.116 1.00 98.12 75 VAL A C 1
ATOM 541 O O . VAL A 1 75 ? -16.685 1.248 -1.644 1.00 98.12 75 VAL A O 1
ATOM 544 N N . ASP A 1 76 ? -16.300 2.644 -3.367 1.00 95.69 76 ASP A N 1
ATOM 545 C CA . ASP A 1 76 ? -17.182 1.956 -4.307 1.00 95.69 76 ASP A CA 1
ATOM 546 C C . ASP A 1 76 ? -16.707 0.519 -4.589 1.00 95.69 76 ASP A C 1
ATOM 548 O O . ASP A 1 76 ? -15.515 0.218 -4.637 1.00 95.69 76 ASP A O 1
ATOM 552 N N . GLY A 1 77 ? -17.656 -0.401 -4.780 1.00 93.94 77 GLY A N 1
ATOM 553 C CA . GLY A 1 77 ? -17.356 -1.793 -5.136 1.00 93.94 77 GLY A CA 1
ATOM 554 C C . GLY A 1 77 ? -16.941 -2.700 -3.971 1.00 93.94 77 GLY A C 1
ATOM 555 O O . GLY A 1 77 ? -16.697 -3.887 -4.189 1.00 93.94 77 GLY A O 1
ATOM 556 N N . ILE A 1 78 ? -16.899 -2.206 -2.730 1.00 97.75 78 ILE A N 1
ATOM 557 C CA . ILE A 1 78 ? -16.738 -3.065 -1.550 1.00 97.75 78 ILE A CA 1
ATOM 558 C C . ILE A 1 78 ? -17.985 -3.947 -1.382 1.00 97.75 78 ILE A C 1
ATOM 560 O O . ILE A 1 78 ? -19.089 -3.453 -1.173 1.00 97.75 78 ILE A O 1
ATOM 564 N N . THR A 1 79 ? -17.808 -5.269 -1.452 1.00 94.38 79 THR A N 1
ATOM 565 C CA . THR A 1 79 ? -18.913 -6.247 -1.396 1.00 94.38 79 THR A CA 1
ATOM 566 C C . THR A 1 79 ? -18.985 -7.018 -0.076 1.00 94.38 79 THR A C 1
ATOM 568 O O . THR A 1 79 ? -20.057 -7.474 0.316 1.00 94.38 79 THR A O 1
ATOM 571 N N . SER A 1 80 ? -17.864 -7.147 0.643 1.00 96.38 80 SER A N 1
ATOM 572 C CA . SER A 1 80 ? -17.741 -7.959 1.866 1.00 96.38 80 SER A CA 1
ATOM 573 C C . SER A 1 80 ? -17.552 -7.132 3.148 1.00 96.38 80 SER A C 1
ATOM 575 O O . SER A 1 80 ? -16.768 -7.518 4.020 1.00 96.38 80 SER A O 1
ATOM 577 N N . THR A 1 81 ? -18.262 -6.006 3.283 1.00 97.19 81 THR A N 1
ATOM 578 C CA . THR A 1 81 ? -18.095 -5.007 4.360 1.00 97.19 81 THR A CA 1
ATOM 579 C C . THR A 1 81 ? -17.918 -5.612 5.753 1.00 97.19 81 THR A C 1
ATOM 581 O O . THR A 1 81 ? -16.877 -5.424 6.364 1.00 97.19 81 THR A O 1
ATOM 584 N N . SER A 1 82 ? -18.853 -6.438 6.238 1.00 98.31 82 SER A N 1
ATOM 585 C CA . SER A 1 82 ? -18.766 -6.993 7.603 1.00 98.31 82 SER A CA 1
ATOM 586 C C . SER A 1 82 ? -17.494 -7.822 7.856 1.00 98.31 82 SER A C 1
ATOM 588 O O . SER A 1 82 ? -16.906 -7.751 8.938 1.00 98.31 82 SER A O 1
ATOM 590 N N . ARG A 1 83 ? -17.026 -8.585 6.856 1.00 98.56 83 ARG A N 1
ATOM 591 C CA . ARG A 1 83 ? -15.781 -9.366 6.970 1.00 98.56 83 ARG A CA 1
ATOM 592 C C . ARG A 1 83 ? -14.560 -8.459 6.975 1.00 98.56 83 ARG A C 1
ATOM 594 O O . ARG A 1 83 ? -13.616 -8.723 7.716 1.00 98.56 83 ARG A O 1
ATOM 601 N N . ILE A 1 84 ? -14.584 -7.408 6.160 1.00 98.75 84 ILE A N 1
ATOM 602 C CA . ILE A 1 84 ? -13.499 -6.433 6.081 1.00 98.75 84 ILE A CA 1
ATOM 603 C C . ILE A 1 84 ? -13.420 -5.621 7.373 1.00 98.75 84 ILE A C 1
ATOM 605 O O . ILE A 1 84 ? -12.340 -5.527 7.950 1.00 98.75 84 ILE A O 1
ATOM 609 N N . ASP A 1 85 ? -14.550 -5.140 7.887 1.00 98.75 85 ASP A N 1
ATOM 610 C CA . ASP A 1 85 ? -14.633 -4.378 9.133 1.00 98.75 85 ASP A CA 1
ATOM 611 C C . ASP A 1 85 ? -14.047 -5.165 10.304 1.00 98.75 85 ASP A C 1
ATOM 613 O O . ASP A 1 85 ? -13.218 -4.650 11.062 1.00 98.75 85 ASP A O 1
ATOM 617 N N . LYS A 1 86 ? -14.418 -6.448 10.410 1.00 98.81 86 LYS A N 1
ATOM 618 C CA . LYS A 1 86 ? -13.848 -7.358 11.404 1.00 98.81 86 LYS A CA 1
ATOM 619 C C . LYS A 1 86 ? -12.353 -7.577 11.181 1.00 98.81 86 LYS A C 1
ATOM 621 O O . LYS A 1 86 ? -11.581 -7.456 12.123 1.00 98.81 86 LYS A O 1
ATOM 626 N N . CYS A 1 87 ? -11.933 -7.846 9.947 1.00 98.88 87 CYS A N 1
ATOM 627 C CA . CYS A 1 87 ? -10.527 -8.062 9.605 1.00 98.88 87 CYS A CA 1
ATOM 628 C C . CYS A 1 87 ? -9.633 -6.859 9.957 1.00 98.88 87 CYS A C 1
ATOM 630 O O . CYS A 1 87 ? -8.520 -7.025 10.466 1.00 98.88 87 CYS A O 1
ATOM 632 N N . ILE A 1 88 ? -10.129 -5.640 9.722 1.00 98.81 88 ILE A N 1
ATOM 633 C CA . ILE A 1 88 ? -9.442 -4.394 10.071 1.00 98.81 88 ILE A CA 1
ATOM 634 C C . ILE A 1 88 ? -9.400 -4.214 11.583 1.00 98.81 88 ILE A C 1
ATOM 636 O O . ILE A 1 88 ? -8.338 -3.930 12.133 1.00 98.81 88 ILE A O 1
ATOM 640 N N . SER A 1 89 ? -10.539 -4.395 12.251 1.00 98.69 89 SER A N 1
ATOM 641 C CA . SER A 1 89 ? -10.660 -4.205 13.699 1.00 98.69 89 SER A CA 1
ATOM 642 C C . SER A 1 89 ? -9.791 -5.186 14.486 1.00 98.69 89 SER A C 1
ATOM 644 O O . SER A 1 89 ? -9.127 -4.770 15.432 1.00 98.69 89 SER A O 1
ATOM 646 N N . ASP A 1 90 ? -9.741 -6.445 14.046 1.00 98.69 90 ASP A N 1
ATOM 647 C CA . ASP A 1 90 ? -8.946 -7.517 14.653 1.00 98.69 90 ASP A CA 1
ATOM 648 C C . ASP A 1 90 ? -7.464 -7.472 14.252 1.00 98.69 90 ASP A C 1
ATOM 650 O O . ASP A 1 90 ? -6.675 -8.272 14.748 1.00 98.69 90 ASP A O 1
ATOM 654 N N . GLU A 1 91 ? -7.077 -6.592 13.321 1.00 98.56 91 GLU A N 1
ATOM 655 C CA . GLU A 1 91 ? -5.717 -6.531 12.772 1.00 98.56 91 GLU A CA 1
ATOM 656 C C . GLU A 1 91 ? -5.231 -7.890 12.221 1.00 98.56 91 GLU A C 1
ATOM 658 O O . GLU A 1 91 ? -4.074 -8.280 12.392 1.00 98.56 91 GLU A O 1
ATOM 663 N N . THR A 1 92 ? -6.125 -8.617 11.536 1.00 98.81 92 THR A N 1
ATOM 664 C CA . THR A 1 92 ? -5.941 -10.029 11.130 1.00 98.81 92 THR A CA 1
ATOM 665 C C . THR A 1 92 ? -4.625 -10.303 10.387 1.00 98.81 92 THR A C 1
ATOM 667 O O . THR A 1 92 ? -4.016 -11.356 10.564 1.00 98.81 92 THR A O 1
ATOM 670 N N . TYR A 1 93 ? -4.160 -9.359 9.569 1.00 98.75 93 TYR A N 1
ATOM 671 C CA . TYR A 1 93 ? -2.938 -9.463 8.772 1.00 98.75 93 TYR A CA 1
ATOM 672 C C . TYR A 1 93 ? -1.744 -8.695 9.353 1.00 98.75 93 TYR A C 1
ATOM 674 O O . TYR A 1 93 ? -0.690 -8.676 8.721 1.00 98.75 93 TYR A O 1
ATOM 682 N N . ALA A 1 94 ? -1.838 -8.082 10.538 1.00 98.31 94 ALA A N 1
ATOM 683 C CA . ALA A 1 94 ? -0.756 -7.253 11.081 1.00 98.31 94 ALA A CA 1
ATOM 684 C C . ALA A 1 94 ? 0.576 -8.006 11.243 1.00 98.31 94 ALA A C 1
ATOM 686 O O . ALA A 1 94 ? 1.623 -7.477 10.867 1.00 98.31 94 ALA A O 1
ATOM 687 N N . SER A 1 95 ? 0.549 -9.252 11.733 1.00 98.19 95 SER A N 1
ATOM 688 C CA . SER A 1 95 ? 1.765 -10.081 11.829 1.00 98.19 95 SER A CA 1
ATOM 689 C C . SER A 1 95 ? 2.338 -10.389 10.447 1.00 98.19 95 SER A C 1
ATOM 691 O O . SER A 1 95 ? 3.529 -10.211 10.212 1.00 98.19 95 SER A O 1
ATOM 693 N N . TRP A 1 96 ? 1.480 -10.779 9.499 1.00 98.38 96 TRP A N 1
ATOM 694 C CA . TRP A 1 96 ? 1.905 -11.057 8.129 1.00 98.38 96 TRP A CA 1
ATOM 695 C C . TRP A 1 96 ? 2.534 -9.825 7.463 1.00 98.38 96 TRP A C 1
ATOM 697 O O . TRP A 1 96 ? 3.556 -9.953 6.789 1.00 98.38 96 TRP A O 1
ATOM 707 N N . VAL A 1 97 ? 1.970 -8.634 7.691 1.00 98.50 97 VAL A N 1
ATOM 708 C CA . VAL A 1 97 ? 2.514 -7.352 7.221 1.00 98.50 97 VAL A CA 1
ATOM 709 C C . VAL A 1 97 ? 3.895 -7.089 7.814 1.00 98.50 97 VAL A C 1
ATOM 711 O O . VAL A 1 97 ? 4.805 -6.691 7.081 1.00 98.50 97 VAL A O 1
ATOM 714 N N . ALA A 1 98 ? 4.067 -7.292 9.123 1.00 97.50 98 ALA A N 1
ATOM 715 C CA . ALA A 1 98 ? 5.352 -7.096 9.787 1.00 97.50 98 ALA A CA 1
ATOM 716 C C . ALA A 1 98 ? 6.420 -8.025 9.188 1.00 97.50 98 ALA A C 1
ATOM 718 O O . ALA A 1 98 ? 7.481 -7.556 8.769 1.00 97.50 98 ALA A O 1
ATOM 719 N N . ASP A 1 99 ? 6.094 -9.308 9.026 1.00 97.75 99 ASP A N 1
ATOM 720 C CA . ASP A 1 99 ? 7.010 -10.292 8.450 1.00 97.75 99 ASP A CA 1
ATOM 721 C C . ASP A 1 99 ? 7.309 -10.004 6.973 1.00 97.75 99 ASP A C 1
ATOM 723 O O . ASP A 1 99 ? 8.451 -10.122 6.529 1.00 97.75 99 ASP A O 1
ATOM 727 N N . ALA A 1 100 ? 6.301 -9.604 6.189 1.00 97.31 100 ALA A N 1
ATOM 728 C CA . ALA A 1 100 ? 6.477 -9.216 4.790 1.00 97.31 100 ALA A CA 1
ATOM 729 C C . ALA A 1 100 ? 7.386 -7.991 4.656 1.00 97.31 100 ALA A C 1
ATOM 731 O O . ALA A 1 100 ? 8.277 -7.975 3.805 1.00 97.31 100 ALA A O 1
ATOM 732 N N . THR A 1 101 ? 7.208 -7.007 5.538 1.00 97.75 101 THR A N 1
ATOM 733 C CA . THR A 1 101 ? 8.060 -5.818 5.606 1.00 97.75 101 THR A CA 1
ATOM 734 C C . THR A 1 101 ? 9.493 -6.204 5.947 1.00 97.75 101 THR A C 1
ATOM 736 O O . THR A 1 101 ? 10.416 -5.782 5.253 1.00 97.75 101 THR A O 1
ATOM 739 N N . GLN A 1 102 ? 9.695 -7.062 6.949 1.00 97.44 102 GLN A N 1
ATOM 740 C CA . GLN A 1 102 ? 11.028 -7.535 7.313 1.00 97.44 102 GLN A CA 1
ATOM 741 C C . GLN A 1 102 ? 11.702 -8.266 6.148 1.00 97.44 102 GLN A C 1
ATOM 743 O O . GLN A 1 102 ? 12.831 -7.924 5.807 1.00 97.44 102 GLN A O 1
ATOM 748 N N . ARG A 1 103 ? 11.007 -9.209 5.493 1.00 97.38 103 ARG A N 1
ATOM 749 C CA . ARG A 1 103 ? 11.534 -9.928 4.319 1.00 97.38 103 ARG A CA 1
ATOM 750 C C . ARG A 1 103 ? 11.938 -8.971 3.199 1.00 97.38 103 ARG A C 1
ATOM 752 O O . ARG A 1 103 ? 12.993 -9.142 2.595 1.00 97.38 103 ARG A O 1
ATOM 759 N N . ALA A 1 104 ? 11.125 -7.947 2.940 1.00 97.38 104 ALA A N 1
ATOM 760 C CA . ALA A 1 104 ? 11.418 -6.953 1.915 1.00 97.38 104 ALA A CA 1
ATOM 761 C C . ALA A 1 104 ? 12.671 -6.117 2.244 1.00 97.38 104 ALA A C 1
ATOM 763 O O . ALA A 1 104 ? 13.456 -5.791 1.354 1.00 97.38 104 ALA A O 1
ATOM 764 N N . LEU A 1 105 ? 12.876 -5.777 3.518 1.00 97.06 105 LEU A N 1
ATOM 765 C CA . LEU A 1 105 ? 14.009 -4.964 3.969 1.00 97.06 105 LEU A CA 1
ATOM 766 C C . LEU A 1 105 ? 15.297 -5.776 4.177 1.00 97.06 105 LEU A C 1
ATOM 768 O O . LEU A 1 105 ? 16.391 -5.221 4.068 1.00 97.06 105 LEU A O 1
ATOM 772 N N . SER A 1 106 ? 15.196 -7.075 4.468 1.00 97.44 106 SER A N 1
ATOM 773 C CA . SER A 1 106 ? 16.357 -7.956 4.632 1.00 97.44 106 SER A CA 1
ATOM 774 C C . SER A 1 106 ? 16.839 -8.544 3.310 1.00 97.44 106 SER A C 1
ATOM 776 O O . SER A 1 106 ? 18.040 -8.744 3.133 1.00 97.44 106 SER A O 1
ATOM 778 N N . GLY A 1 107 ? 15.913 -8.808 2.384 1.00 95.56 107 GLY A N 1
ATOM 779 C CA . GLY A 1 107 ? 16.198 -9.586 1.187 1.00 95.56 107 GLY A CA 1
ATOM 780 C C . GLY A 1 107 ? 16.414 -11.082 1.466 1.00 95.56 107 GLY A C 1
ATOM 781 O O . GLY A 1 107 ? 16.337 -11.509 2.624 1.00 95.56 107 GLY A O 1
ATOM 782 N N . PRO A 1 108 ? 16.710 -11.878 0.419 1.00 96.12 108 PRO A N 1
ATOM 783 C CA . PRO A 1 108 ? 16.619 -11.512 -1.000 1.00 96.12 108 PRO A CA 1
ATOM 784 C C . PRO A 1 108 ? 15.164 -11.277 -1.444 1.00 96.12 108 PRO A C 1
ATOM 786 O O . PRO A 1 108 ? 14.238 -11.777 -0.808 1.00 96.12 108 PRO A O 1
ATOM 789 N N . ILE A 1 109 ? 14.953 -10.542 -2.542 1.00 95.81 109 ILE A N 1
ATOM 790 C CA . ILE A 1 109 ? 13.625 -10.367 -3.158 1.00 95.81 109 ILE A CA 1
ATOM 791 C C . ILE A 1 109 ? 13.480 -11.354 -4.325 1.00 95.81 109 ILE A C 1
ATOM 793 O O . ILE A 1 109 ? 14.119 -11.157 -5.363 1.00 95.81 109 ILE A O 1
ATOM 797 N N . PRO A 1 110 ? 12.662 -12.417 -4.196 1.00 92.75 110 PRO A N 1
ATOM 798 C CA . PRO A 1 110 ? 12.498 -13.402 -5.259 1.00 92.75 110 PRO A CA 1
ATOM 799 C C . PRO A 1 110 ? 12.037 -12.760 -6.568 1.00 92.75 110 PRO A C 1
ATOM 801 O O . PRO A 1 110 ? 11.125 -11.935 -6.580 1.00 92.75 110 PRO A O 1
ATOM 804 N N . GLY A 1 111 ? 12.680 -13.136 -7.674 1.00 91.19 111 GLY A N 1
ATOM 805 C CA . GLY A 1 111 ? 12.351 -12.623 -9.006 1.00 91.19 111 GLY A CA 1
ATOM 806 C C . GLY A 1 111 ? 12.775 -11.174 -9.270 1.00 91.19 111 GLY A C 1
ATOM 807 O O . GLY A 1 111 ? 12.498 -10.668 -10.354 1.00 91.19 111 GLY A O 1
ATOM 808 N N . ALA A 1 112 ? 13.458 -10.504 -8.334 1.00 95.19 112 ALA A N 1
ATOM 809 C CA . ALA A 1 112 ? 13.963 -9.150 -8.528 1.00 95.19 112 ALA A CA 1
ATOM 810 C C . ALA A 1 112 ? 15.491 -9.102 -8.655 1.00 95.19 112 ALA A C 1
ATOM 812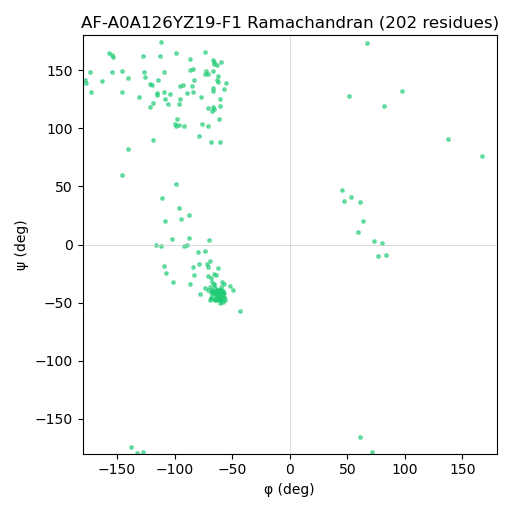 O O . ALA A 1 112 ? 16.223 -9.861 -8.028 1.00 95.19 112 ALA A O 1
ATOM 813 N N . ARG A 1 113 ? 15.982 -8.138 -9.435 1.00 95.12 113 ARG A N 1
ATOM 814 C CA . ARG A 1 113 ? 17.410 -7.839 -9.639 1.00 95.12 113 ARG A CA 1
ATOM 815 C C . ARG A 1 113 ? 17.949 -6.857 -8.592 1.00 95.12 113 ARG A C 1
ATOM 817 O O . ARG A 1 113 ? 18.900 -6.124 -8.847 1.00 95.12 113 ARG A O 1
ATOM 824 N N . ILE A 1 114 ? 17.309 -6.820 -7.427 1.00 96.00 114 ILE A N 1
ATOM 825 C CA . ILE A 1 114 ? 17.705 -6.033 -6.260 1.00 96.00 114 ILE A CA 1
ATOM 826 C C . ILE A 1 114 ? 17.814 -6.966 -5.060 1.00 96.00 114 ILE A C 1
ATOM 828 O O . ILE A 1 114 ? 17.036 -7.909 -4.925 1.00 96.00 114 ILE A O 1
ATOM 832 N N . SER A 1 115 ? 18.775 -6.708 -4.175 1.00 96.31 115 SER A N 1
ATOM 833 C CA . SER A 1 115 ? 18.971 -7.543 -2.988 1.00 96.31 115 SER A CA 1
ATOM 834 C C . SER A 1 115 ? 17.888 -7.314 -1.937 1.00 96.31 115 SER A C 1
ATOM 836 O O . SER A 1 115 ? 17.449 -8.270 -1.316 1.00 96.31 115 SER A O 1
ATOM 838 N N . LYS A 1 116 ? 17.432 -6.071 -1.755 1.00 97.12 116 LYS A N 1
ATOM 839 C CA . LYS A 1 116 ? 16.405 -5.667 -0.782 1.00 97.12 116 LYS A CA 1
ATOM 840 C C . LYS A 1 116 ? 15.734 -4.358 -1.197 1.00 97.12 116 LYS A C 1
ATOM 842 O O . LYS A 1 116 ? 16.271 -3.620 -2.025 1.00 97.12 116 LYS A O 1
ATOM 847 N N . ILE A 1 117 ? 14.595 -4.044 -0.586 1.00 97.44 117 ILE A N 1
ATOM 848 C CA . ILE A 1 117 ? 13.953 -2.730 -0.689 1.00 97.44 117 ILE A CA 1
ATOM 849 C C . ILE A 1 117 ? 14.702 -1.732 0.201 1.00 97.44 117 ILE A C 1
ATOM 851 O O . ILE A 1 117 ? 14.902 -1.980 1.387 1.00 97.44 117 ILE A O 1
ATOM 855 N N . ALA A 1 118 ? 15.120 -0.604 -0.377 1.00 94.25 118 ALA A N 1
ATOM 856 C CA . ALA A 1 118 ? 15.825 0.462 0.343 1.00 94.25 118 ALA A CA 1
ATOM 857 C C . ALA A 1 118 ? 14.913 1.645 0.705 1.00 94.25 118 ALA A C 1
ATOM 859 O O . ALA A 1 118 ? 15.110 2.286 1.732 1.00 94.25 118 ALA A O 1
ATOM 860 N N . SER A 1 119 ? 13.921 1.936 -0.136 1.00 92.06 119 SER A N 1
ATOM 861 C CA . SER A 1 119 ? 12.980 3.039 0.046 1.00 92.06 119 SER A CA 1
ATOM 862 C C . SER A 1 119 ? 11.660 2.748 -0.668 1.00 92.06 119 SER A C 1
ATOM 864 O O . SER A 1 119 ? 11.574 1.874 -1.539 1.00 92.06 119 SER A O 1
ATOM 866 N N . THR A 1 120 ? 10.619 3.489 -0.299 1.00 91.75 120 THR A N 1
ATOM 867 C CA . THR A 1 120 ? 9.315 3.464 -0.967 1.00 91.75 120 THR A CA 1
ATOM 868 C C . THR A 1 120 ? 9.026 4.809 -1.638 1.00 91.75 120 THR A C 1
ATOM 870 O O . THR A 1 120 ? 9.327 5.838 -1.035 1.00 91.75 120 THR A O 1
ATOM 873 N N . PRO A 1 121 ? 8.412 4.822 -2.836 1.00 93.44 121 PRO A N 1
ATOM 874 C CA . PRO A 1 121 ? 8.073 3.654 -3.650 1.00 93.44 121 PRO A CA 1
ATOM 875 C C . PRO A 1 121 ? 9.310 3.019 -4.319 1.00 93.44 121 PRO A C 1
ATOM 877 O O . PRO A 1 121 ? 10.242 3.705 -4.725 1.00 93.44 121 PRO A O 1
ATOM 880 N N . THR A 1 122 ? 9.289 1.692 -4.476 1.00 96.38 122 THR A N 1
ATOM 881 C CA . THR A 1 122 ? 10.190 0.948 -5.373 1.00 96.38 122 THR A CA 1
ATOM 882 C C . THR A 1 122 ? 9.324 0.243 -6.410 1.00 96.38 122 THR A C 1
ATOM 884 O O . THR A 1 122 ? 8.461 -0.552 -6.046 1.00 96.38 122 THR A O 1
ATOM 887 N N . VAL A 1 123 ? 9.546 0.530 -7.694 1.00 96.56 123 VAL A N 1
ATOM 888 C CA . VAL A 1 123 ? 8.782 -0.060 -8.802 1.00 96.56 123 VAL A CA 1
ATOM 889 C C . VAL A 1 123 ? 9.671 -1.029 -9.565 1.00 96.56 123 VAL A C 1
ATOM 891 O O . VAL A 1 123 ? 10.804 -0.688 -9.912 1.00 96.56 123 VAL A O 1
ATOM 894 N N . LEU A 1 124 ? 9.153 -2.231 -9.819 1.00 96.56 124 LEU A N 1
ATOM 895 C CA . LEU A 1 124 ? 9.833 -3.270 -10.581 1.00 96.56 124 LEU A CA 1
ATOM 896 C C . LEU A 1 124 ? 9.011 -3.647 -11.820 1.00 96.56 124 LEU A C 1
ATOM 898 O O . LEU A 1 124 ? 7.804 -3.846 -11.711 1.00 96.56 124 LEU A O 1
ATOM 902 N N . ALA A 1 125 ? 9.668 -3.814 -12.967 1.00 96.25 125 ALA A N 1
ATOM 903 C CA . ALA A 1 125 ? 9.096 -4.441 -14.159 1.00 96.25 125 ALA A CA 1
ATOM 904 C C . ALA A 1 125 ? 9.953 -5.653 -14.533 1.00 96.25 125 ALA A C 1
ATOM 906 O O . ALA A 1 125 ? 11.155 -5.520 -14.768 1.00 96.25 125 ALA A O 1
ATOM 907 N N . ASN A 1 126 ? 9.359 -6.850 -14.518 1.00 94.50 126 ASN A N 1
ATOM 908 C CA . ASN A 1 126 ? 10.060 -8.124 -14.730 1.00 94.50 126 ASN A CA 1
ATOM 909 C C . ASN A 1 126 ? 11.376 -8.231 -13.931 1.00 94.50 126 ASN A C 1
ATOM 911 O O . ASN A 1 126 ? 12.447 -8.536 -14.463 1.00 94.50 126 ASN A O 1
ATOM 915 N N . GLY A 1 127 ? 11.303 -7.868 -12.648 1.00 95.06 127 GLY A N 1
ATOM 916 C CA . GLY A 1 127 ? 12.431 -7.877 -11.718 1.00 95.06 127 GLY A CA 1
ATOM 917 C C . GLY A 1 127 ? 13.430 -6.725 -11.857 1.00 95.06 127 GLY A C 1
ATOM 918 O O . GLY A 1 127 ? 14.285 -6.567 -10.990 1.00 95.06 127 GLY A O 1
ATOM 919 N N . GLN A 1 128 ? 13.349 -5.902 -12.901 1.00 96.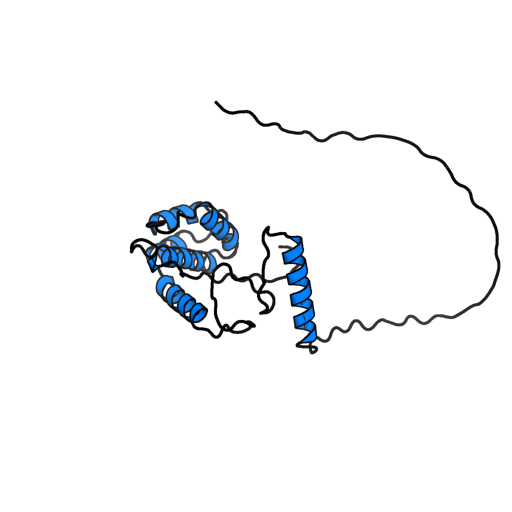50 128 GLN A N 1
ATOM 920 C CA . GLN A 1 128 ? 14.219 -4.737 -13.091 1.00 96.50 128 GLN A CA 1
ATOM 921 C C . GLN A 1 128 ? 13.649 -3.539 -12.337 1.00 96.50 128 GLN A C 1
ATOM 923 O O . GLN A 1 128 ? 12.446 -3.311 -12.393 1.00 96.50 128 GLN A O 1
ATOM 928 N N . GLN A 1 129 ? 14.485 -2.774 -11.631 1.00 96.88 129 GLN A N 1
ATOM 929 C CA . GLN A 1 129 ? 14.027 -1.597 -10.889 1.00 96.88 129 GLN A CA 1
ATOM 930 C C . GLN A 1 129 ? 13.930 -0.369 -11.793 1.00 96.88 129 GLN A C 1
ATOM 932 O O . GLN A 1 129 ? 14.899 -0.015 -12.461 1.00 96.88 129 GLN A O 1
ATOM 937 N N . TYR A 1 130 ? 12.795 0.325 -11.727 1.00 96.62 130 TYR A N 1
ATOM 938 C CA . TYR A 1 130 ? 12.644 1.644 -12.322 1.00 96.62 130 TYR A CA 1
ATOM 939 C C . TYR A 1 130 ? 13.455 2.669 -11.525 1.00 96.62 130 TYR A C 1
ATOM 941 O O . TYR A 1 130 ? 13.206 2.894 -10.336 1.00 96.62 130 TYR A O 1
ATOM 949 N N . LYS A 1 131 ? 14.448 3.275 -12.175 1.00 94.56 131 LYS A N 1
ATOM 950 C CA . LYS A 1 131 ? 15.212 4.404 -11.642 1.00 94.56 131 LYS A CA 1
ATOM 951 C C . LYS A 1 131 ? 14.646 5.665 -12.274 1.00 94.56 131 LYS A C 1
ATOM 953 O O . LYS A 1 131 ? 14.890 5.902 -13.446 1.00 94.56 131 LYS A O 1
ATOM 958 N N . TYR A 1 132 ? 13.859 6.399 -11.499 1.00 91.19 132 TYR A N 1
ATOM 959 C CA . TYR A 1 132 ? 13.142 7.569 -11.980 1.00 91.19 132 TYR A CA 1
ATOM 960 C C . TYR A 1 132 ? 13.988 8.840 -11.907 1.00 91.19 132 TYR A C 1
ATOM 962 O O . TYR A 1 132 ? 14.815 9.002 -11.003 1.00 91.19 132 TYR A O 1
ATOM 970 N N . SER A 1 133 ? 13.709 9.764 -12.818 1.00 91.94 133 SER A N 1
ATOM 971 C CA . SER A 1 133 ? 14.176 11.144 -12.778 1.00 91.94 133 SER A CA 1
ATOM 972 C C . SER A 1 133 ? 13.103 12.096 -12.228 1.00 91.94 133 SER A C 1
ATOM 974 O O . SER A 1 133 ? 11.926 11.748 -12.098 1.00 91.94 133 SER A O 1
ATOM 976 N N . THR A 1 134 ? 13.517 13.309 -11.856 1.00 90.62 134 THR A N 1
ATOM 977 C CA . THR A 1 134 ? 12.606 14.405 -11.508 1.00 90.62 134 THR A CA 1
ATOM 978 C C . THR A 1 134 ? 12.755 15.539 -12.530 1.00 90.62 134 THR A C 1
ATOM 980 O O . THR A 1 134 ? 13.879 15.973 -12.787 1.00 90.62 134 THR A O 1
ATOM 983 N N . PRO A 1 135 ? 11.652 16.055 -13.109 1.00 91.25 135 PRO A N 1
ATOM 984 C CA . PRO A 1 135 ? 10.255 15.681 -12.869 1.00 91.25 135 PRO A CA 1
ATOM 985 C C . PRO A 1 135 ? 9.882 14.315 -13.467 1.00 91.25 135 PRO A C 1
ATOM 987 O O . PRO A 1 135 ? 10.389 13.922 -14.511 1.00 91.25 135 PRO A O 1
ATOM 990 N N . PHE A 1 136 ? 8.944 13.619 -12.822 1.00 90.44 136 PHE A N 1
ATOM 991 C CA . PHE A 1 136 ? 8.422 12.348 -13.324 1.00 90.44 136 PHE A CA 1
ATOM 992 C C . PHE A 1 136 ? 7.645 12.549 -14.627 1.00 90.44 136 PHE A C 1
ATOM 994 O O . PHE A 1 136 ? 6.771 13.416 -14.699 1.00 90.44 136 PHE A O 1
ATOM 1001 N N . THR A 1 137 ? 7.893 11.699 -15.626 1.00 94.25 137 THR A N 1
ATOM 1002 C CA . THR A 1 137 ? 7.129 11.703 -16.881 1.00 94.25 137 THR A CA 1
ATOM 1003 C C . THR A 1 137 ? 6.562 10.322 -17.206 1.00 94.25 137 THR A C 1
ATOM 1005 O O . THR A 1 137 ? 7.144 9.286 -16.878 1.00 94.25 137 THR A O 1
ATOM 1008 N N . VAL A 1 138 ? 5.402 10.300 -17.870 1.00 94.31 138 VAL A N 1
ATOM 1009 C CA . VAL A 1 138 ? 4.779 9.054 -18.355 1.00 94.31 138 VAL A CA 1
ATOM 1010 C C . VAL A 1 138 ? 5.639 8.400 -19.438 1.00 94.31 138 VAL A C 1
ATOM 1012 O O . VAL A 1 138 ? 5.697 7.175 -19.519 1.00 94.31 138 VAL A O 1
ATOM 1015 N N . GLU A 1 139 ? 6.321 9.206 -20.250 1.00 95.69 139 GLU A N 1
ATOM 1016 C CA . GLU A 1 139 ? 7.205 8.734 -21.316 1.00 95.69 139 GLU A CA 1
ATOM 1017 C C . GLU A 1 139 ? 8.406 7.962 -20.759 1.00 95.69 139 GLU A C 1
ATOM 1019 O O . GLU A 1 139 ? 8.656 6.840 -21.197 1.00 95.69 139 GLU A O 1
ATOM 1024 N N . GLU A 1 140 ? 9.089 8.499 -19.741 1.00 95.88 140 GLU A N 1
ATOM 1025 C CA . GLU A 1 140 ? 10.213 7.822 -19.081 1.00 95.88 140 GLU A CA 1
ATOM 1026 C C . GLU A 1 140 ? 9.794 6.446 -18.547 1.00 95.88 140 GLU A C 1
ATOM 1028 O O . GLU A 1 140 ? 10.447 5.434 -18.822 1.00 95.88 140 GLU A O 1
ATOM 1033 N N . PHE A 1 141 ? 8.657 6.387 -17.849 1.00 95.62 141 PHE A N 1
ATOM 1034 C CA . PHE A 1 141 ? 8.149 5.129 -17.314 1.00 95.62 141 PHE A CA 1
ATOM 1035 C C . PHE A 1 141 ? 7.734 4.148 -18.421 1.00 95.62 141 PHE A C 1
ATOM 1037 O O . PHE A 1 141 ? 8.038 2.958 -18.340 1.00 95.62 141 PHE A O 1
ATOM 1044 N N . SER A 1 142 ? 7.084 4.634 -19.482 1.00 95.06 142 SER A N 1
ATOM 1045 C CA . SER A 1 142 ? 6.666 3.794 -20.614 1.00 95.06 142 SER A CA 1
ATOM 1046 C C . SER A 1 142 ? 7.873 3.188 -21.336 1.00 95.06 142 SER A C 1
ATOM 1048 O O . SER A 1 142 ? 7.892 1.984 -21.602 1.00 95.06 142 SER A O 1
ATOM 1050 N N . ASN A 1 143 ? 8.917 3.989 -21.571 1.00 95.62 143 ASN A N 1
ATOM 1051 C CA . ASN A 1 143 ? 10.174 3.533 -22.165 1.00 95.62 143 ASN A CA 1
ATOM 1052 C C . ASN A 1 143 ? 10.868 2.486 -21.285 1.00 95.62 143 ASN A C 1
ATOM 1054 O O . ASN A 1 143 ? 11.364 1.474 -21.792 1.00 95.62 143 ASN A O 1
ATOM 1058 N N . PHE A 1 144 ? 10.856 2.684 -19.964 1.00 96.31 144 PHE A N 1
ATOM 1059 C CA . PHE A 1 144 ? 11.365 1.699 -19.015 1.00 96.31 144 PHE A CA 1
ATOM 1060 C C . PHE A 1 144 ? 10.610 0.365 -19.106 1.00 96.31 144 PHE A C 1
ATOM 1062 O O . PHE A 1 144 ? 11.251 -0.681 -19.191 1.00 96.31 144 PHE A O 1
ATOM 1069 N N . VAL A 1 145 ? 9.273 0.376 -19.134 1.00 95.12 145 VAL A N 1
ATOM 1070 C CA . VAL A 1 145 ? 8.467 -0.858 -19.207 1.00 95.12 145 VAL A CA 1
ATOM 1071 C C . VAL A 1 145 ? 8.747 -1.635 -20.497 1.00 95.12 145 VAL A C 1
ATOM 1073 O O . VAL A 1 145 ? 8.962 -2.847 -20.440 1.00 95.12 145 VAL A O 1
ATOM 1076 N N . VAL A 1 146 ? 8.809 -0.953 -21.648 1.00 94.06 146 VAL A N 1
ATOM 1077 C CA . VAL A 1 146 ? 9.129 -1.588 -22.943 1.00 94.06 146 VAL A CA 1
ATOM 1078 C C . VAL A 1 146 ? 10.537 -2.186 -22.928 1.00 94.06 146 VAL A C 1
ATOM 1080 O O . VAL A 1 146 ? 10.728 -3.337 -23.325 1.00 94.06 146 VAL A O 1
ATOM 1083 N N . THR A 1 147 ? 11.514 -1.443 -22.404 1.00 94.38 147 THR A N 1
ATOM 1084 C CA . THR A 1 147 ? 12.899 -1.920 -22.264 1.00 94.38 147 THR A CA 1
ATOM 1085 C C . THR A 1 147 ? 12.972 -3.140 -21.347 1.00 94.38 147 THR A C 1
ATOM 1087 O O . THR A 1 147 ? 13.603 -4.143 -21.681 1.00 94.38 147 THR A O 1
ATOM 1090 N N . ALA A 1 148 ? 12.282 -3.095 -20.205 1.00 94.19 148 ALA A N 1
ATOM 1091 C CA . ALA A 1 148 ? 12.256 -4.192 -19.252 1.00 94.19 148 ALA A CA 1
ATOM 1092 C C . ALA A 1 148 ? 11.647 -5.465 -19.863 1.00 94.19 148 ALA A C 1
ATOM 1094 O O . ALA A 1 148 ? 12.187 -6.552 -19.651 1.00 94.19 148 ALA A O 1
ATOM 1095 N N . ALA A 1 149 ? 10.580 -5.337 -20.660 1.00 92.19 149 ALA A N 1
ATOM 1096 C CA . ALA A 1 149 ? 9.985 -6.450 -21.395 1.00 92.19 149 ALA A CA 1
ATOM 1097 C C . ALA A 1 149 ? 10.950 -7.051 -22.437 1.00 92.19 149 ALA A C 1
ATOM 1099 O O . ALA A 1 149 ? 11.125 -8.271 -22.470 1.00 92.19 149 ALA A O 1
ATOM 1100 N N . GLY A 1 150 ? 11.638 -6.212 -23.223 1.00 91.50 150 GLY A N 1
ATOM 1101 C CA . GLY A 1 150 ? 12.633 -6.664 -24.207 1.00 91.50 150 GLY A CA 1
ATOM 1102 C C . GLY A 1 150 ? 13.835 -7.386 -23.579 1.00 91.50 150 GLY A C 1
ATOM 1103 O O . GLY A 1 150 ? 14.285 -8.423 -24.078 1.00 91.50 150 GLY A O 1
ATOM 1104 N N . ASN A 1 151 ? 14.312 -6.897 -22.432 1.00 88.50 151 ASN A N 1
ATOM 1105 C CA . ASN A 1 151 ? 15.406 -7.523 -21.683 1.00 88.50 151 ASN A CA 1
ATOM 1106 C C . ASN A 1 151 ? 15.022 -8.902 -21.129 1.00 88.50 151 ASN A C 1
ATOM 1108 O O . ASN A 1 151 ? 15.864 -9.797 -21.066 1.00 88.50 151 ASN A O 1
ATOM 1112 N N . SER A 1 152 ? 13.764 -9.085 -20.721 1.00 82.44 152 SER A N 1
ATOM 1113 C CA . SER A 1 152 ? 13.270 -10.377 -20.236 1.00 82.44 152 SER A CA 1
ATOM 1114 C C . SER A 1 152 ? 13.185 -11.420 -21.345 1.00 82.44 152 SER A C 1
ATOM 1116 O O . SER A 1 152 ? 13.599 -12.550 -21.114 1.00 82.44 152 SER A O 1
ATOM 1118 N N . TYR A 1 153 ? 12.738 -11.038 -22.547 1.00 78.38 153 TYR A N 1
ATOM 1119 C CA . TYR A 1 153 ? 12.735 -11.935 -23.709 1.00 78.38 153 TYR A CA 1
ATOM 1120 C C . TYR A 1 153 ? 14.154 -12.387 -24.087 1.00 78.38 153 TYR A C 1
ATOM 1122 O O . TYR A 1 153 ? 14.391 -13.552 -24.384 1.00 78.38 153 TYR A O 1
ATOM 1130 N N . SER A 1 154 ? 15.123 -11.472 -24.015 1.00 76.56 154 SER A N 1
ATOM 1131 C CA . SER A 1 154 ? 16.525 -11.779 -24.331 1.00 76.56 154 SER A CA 1
ATOM 1132 C C . SER A 1 154 ? 17.206 -12.670 -23.282 1.00 76.56 154 SER A C 1
ATOM 1134 O O . SER A 1 154 ? 18.158 -13.375 -23.603 1.00 76.56 154 SER A O 1
ATOM 1136 N N . ALA A 1 155 ? 16.748 -12.628 -22.026 1.00 71.81 155 ALA A N 1
ATOM 1137 C CA . ALA A 1 155 ? 17.316 -13.402 -20.921 1.00 71.81 155 ALA A CA 1
ATOM 1138 C C . ALA A 1 155 ? 16.773 -14.841 -20.832 1.00 71.81 155 ALA A C 1
ATOM 1140 O O . ALA A 1 155 ? 17.413 -15.682 -20.205 1.00 71.81 155 ALA A O 1
ATOM 1141 N N . ASP A 1 156 ? 15.622 -15.114 -21.448 1.00 60.69 156 ASP A N 1
ATOM 1142 C CA . ASP A 1 156 ? 14.999 -16.436 -21.526 1.00 60.69 156 ASP A CA 1
ATOM 1143 C C . ASP A 1 156 ? 14.3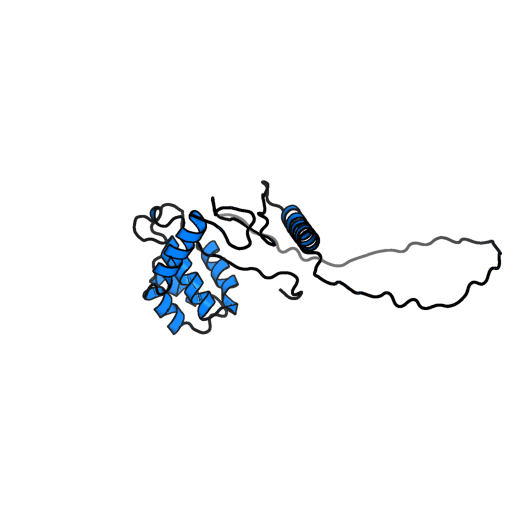91 -16.637 -22.933 1.00 60.69 156 ASP A C 1
ATOM 1145 O O . ASP A 1 156 ? 13.194 -16.415 -23.140 1.00 60.69 156 ASP A O 1
ATOM 1149 N N . PRO A 1 157 ? 15.203 -17.026 -23.939 1.00 54.22 157 PRO A N 1
ATOM 1150 C CA . PRO A 1 157 ? 14.751 -17.174 -25.326 1.00 54.22 157 PRO A CA 1
ATOM 1151 C C . PRO A 1 157 ? 13.801 -18.367 -25.538 1.00 54.22 157 PRO A C 1
ATOM 1153 O O . PRO A 1 157 ? 13.401 -18.645 -26.667 1.00 54.22 157 PRO A O 1
ATOM 1156 N N . THR A 1 158 ? 13.423 -19.087 -24.476 1.00 48.03 158 THR A N 1
ATOM 1157 C CA . THR A 1 158 ? 12.568 -20.281 -24.551 1.00 48.03 158 THR A CA 1
ATOM 1158 C C . THR A 1 158 ? 11.096 -19.952 -24.831 1.00 48.03 158 THR A C 1
ATOM 1160 O O . THR A 1 158 ? 10.300 -20.855 -25.092 1.00 48.03 158 THR A O 1
ATOM 1163 N N . ALA A 1 159 ? 10.712 -18.670 -24.858 1.00 48.66 159 ALA A N 1
ATOM 1164 C CA . ALA A 1 159 ? 9.441 -18.250 -25.437 1.00 48.66 159 ALA A CA 1
ATOM 1165 C C . ALA A 1 159 ? 9.488 -18.453 -26.963 1.00 48.66 159 ALA A C 1
ATOM 1167 O O . ALA A 1 159 ? 9.867 -17.561 -27.717 1.00 48.66 159 ALA A O 1
ATOM 1168 N N . THR A 1 160 ? 9.115 -19.651 -27.423 1.00 42.38 160 THR A N 1
ATOM 1169 C CA . THR A 1 160 ? 8.935 -19.977 -28.843 1.00 42.38 160 THR A CA 1
ATOM 1170 C C . THR A 1 160 ? 7.851 -19.078 -29.444 1.00 42.38 160 THR A C 1
ATOM 1172 O O . THR A 1 160 ? 6.670 -19.416 -29.470 1.00 42.38 160 THR A O 1
ATOM 1175 N N . ALA A 1 161 ? 8.245 -17.908 -29.938 1.00 45.22 161 ALA A N 1
ATOM 1176 C CA . ALA A 1 161 ? 7.447 -17.142 -30.874 1.00 45.22 161 ALA A CA 1
ATOM 1177 C C . ALA A 1 161 ? 7.623 -17.778 -32.259 1.00 45.22 161 ALA A C 1
ATOM 1179 O O . ALA A 1 161 ? 8.556 -17.462 -32.992 1.00 45.22 161 ALA A O 1
ATOM 1180 N N . THR A 1 162 ? 6.726 -18.694 -32.623 1.00 41.31 162 THR A N 1
ATOM 1181 C CA . THR A 1 162 ? 6.530 -19.083 -34.023 1.00 41.31 162 THR A CA 1
ATOM 1182 C C . THR A 1 162 ? 5.319 -18.340 -34.576 1.00 41.31 162 THR A C 1
ATOM 1184 O O . THR A 1 162 ? 4.187 -18.767 -34.368 1.00 41.31 162 THR A O 1
ATOM 1187 N N . PRO A 1 163 ? 5.522 -17.276 -35.360 1.00 51.22 163 PRO A N 1
ATOM 1188 C CA . PRO A 1 163 ? 4.757 -17.086 -36.570 1.00 51.22 163 PRO A CA 1
ATOM 1189 C C . PRO A 1 163 ? 5.606 -17.636 -37.716 1.00 51.22 163 PRO A C 1
ATOM 1191 O O . PRO A 1 163 ? 6.572 -17.012 -38.144 1.00 51.22 163 PRO A O 1
ATOM 1194 N N . THR A 1 164 ? 5.276 -18.829 -38.208 1.00 42.25 164 THR A N 1
ATOM 1195 C CA . THR A 1 164 ? 5.748 -19.265 -39.524 1.00 42.25 164 THR A CA 1
ATOM 1196 C C . THR A 1 164 ? 5.102 -18.338 -40.555 1.00 42.25 164 THR A C 1
ATOM 1198 O O . THR A 1 164 ? 3.873 -18.340 -40.656 1.00 42.25 164 THR A O 1
ATOM 1201 N N . PRO A 1 165 ? 5.857 -17.532 -41.322 1.00 47.50 165 PRO A N 1
ATOM 1202 C CA . PRO A 1 165 ? 5.286 -16.879 -42.485 1.00 47.50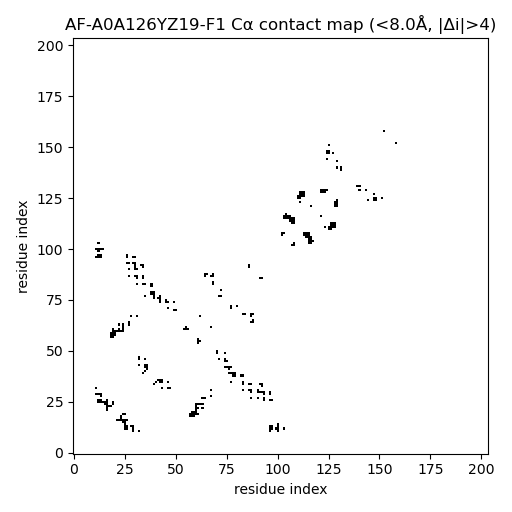 165 PRO A CA 1
ATOM 1203 C C . PRO A 1 165 ? 4.951 -17.964 -43.512 1.00 47.50 165 PRO A C 1
ATOM 1205 O O . PRO A 1 165 ? 5.838 -18.649 -44.023 1.00 47.50 165 PRO A O 1
ATOM 1208 N N . THR A 1 166 ? 3.664 -18.143 -43.806 1.00 42.31 166 THR A N 1
ATOM 1209 C CA . THR A 1 166 ? 3.228 -18.907 -44.976 1.00 42.31 166 THR A CA 1
ATOM 1210 C C . THR A 1 166 ? 3.759 -18.196 -46.215 1.00 42.31 166 THR A C 1
ATOM 1212 O O . THR A 1 166 ? 3.294 -17.115 -46.573 1.00 42.31 166 THR A O 1
ATOM 1215 N N . ALA A 1 167 ? 4.758 -18.792 -46.862 1.00 41.97 167 ALA A N 1
ATOM 1216 C CA . ALA A 1 167 ? 5.207 -18.372 -48.176 1.00 41.97 167 ALA A CA 1
ATOM 1217 C C . ALA A 1 167 ? 4.132 -18.750 -49.206 1.00 41.97 167 ALA A C 1
ATOM 1219 O O . ALA A 1 167 ? 4.016 -19.908 -49.604 1.00 41.97 167 ALA A O 1
ATOM 1220 N N . THR A 1 168 ? 3.341 -17.771 -49.642 1.00 42.88 168 THR A N 1
ATOM 1221 C CA . THR A 1 168 ? 2.545 -17.888 -50.868 1.00 42.88 168 THR A CA 1
ATOM 1222 C C . THR A 1 168 ? 3.492 -17.712 -52.051 1.00 42.88 168 THR A C 1
ATOM 1224 O O . THR A 1 168 ? 3.949 -16.608 -52.336 1.00 42.88 168 THR A O 1
ATOM 1227 N N . GLY A 1 169 ? 3.829 -18.821 -52.709 1.00 38.66 169 GLY A N 1
ATOM 1228 C CA . GLY A 1 169 ? 4.520 -18.807 -53.995 1.00 38.66 169 GLY A CA 1
ATOM 1229 C C . GLY A 1 169 ? 3.603 -18.311 -55.114 1.00 38.66 169 GLY A C 1
ATOM 1230 O O . GLY A 1 169 ? 2.403 -18.579 -55.099 1.00 38.66 169 GLY A O 1
ATOM 1231 N N . GLY A 1 170 ? 4.174 -17.613 -56.098 1.00 32.84 170 GLY A N 1
ATOM 1232 C CA . GLY A 1 170 ? 3.443 -17.239 -57.308 1.00 32.84 170 GLY A CA 1
ATOM 1233 C C . GLY A 1 170 ? 4.128 -16.196 -58.187 1.00 32.84 170 GLY A C 1
ATOM 1234 O O . GLY A 1 170 ? 3.704 -15.053 -58.195 1.00 32.84 170 GLY A O 1
ATOM 1235 N N . SER A 1 171 ? 5.147 -16.650 -58.920 1.00 37.06 171 SER A N 1
ATOM 1236 C CA . SER A 1 171 ? 5.674 -16.180 -60.215 1.00 37.06 171 SER A CA 1
ATOM 1237 C C . SER A 1 171 ? 6.036 -14.713 -60.482 1.00 37.06 171 SER A C 1
ATOM 1239 O O . SER A 1 171 ? 5.238 -13.785 -60.421 1.00 37.06 171 SER A O 1
ATOM 1241 N N . ALA A 1 172 ? 7.271 -14.584 -60.968 1.00 35.41 172 ALA A N 1
ATOM 1242 C CA . ALA A 1 172 ? 7.769 -13.495 -61.785 1.00 35.41 172 ALA A CA 1
ATOM 1243 C C . ALA A 1 172 ? 7.046 -13.409 -63.140 1.00 35.41 172 ALA A C 1
ATOM 1245 O O . ALA A 1 172 ? 6.856 -14.430 -63.799 1.00 35.41 172 ALA A O 1
ATOM 1246 N N . GLU A 1 173 ? 6.780 -12.186 -63.600 1.00 37.91 173 GLU A N 1
ATOM 1247 C CA . GLU A 1 173 ? 6.759 -11.852 -65.024 1.00 37.91 173 GLU A CA 1
ATOM 1248 C C . GLU A 1 173 ? 7.263 -10.413 -65.227 1.00 37.91 173 GLU A C 1
ATOM 1250 O O . GLU A 1 173 ? 6.880 -9.478 -64.524 1.00 37.91 173 GLU A O 1
ATOM 1255 N N . THR A 1 174 ? 8.194 -10.274 -66.166 1.00 32.75 174 THR A N 1
ATOM 1256 C CA . THR A 1 174 ? 8.910 -9.055 -66.545 1.00 32.75 174 THR A CA 1
ATOM 1257 C C . THR A 1 174 ? 8.204 -8.409 -67.734 1.00 32.75 174 THR A C 1
ATOM 1259 O O . THR A 1 174 ? 8.111 -9.060 -68.767 1.00 32.75 174 THR A O 1
ATOM 1262 N N . ALA A 1 175 ? 7.815 -7.129 -67.663 1.00 36.78 175 ALA A N 1
ATOM 1263 C CA . ALA A 1 175 ? 7.731 -6.265 -68.850 1.00 36.78 175 ALA A CA 1
ATOM 1264 C C . ALA A 1 175 ? 7.665 -4.766 -68.501 1.00 36.78 175 ALA A C 1
ATOM 1266 O O . ALA A 1 175 ? 7.018 -4.329 -67.554 1.00 36.78 175 ALA A O 1
ATOM 1267 N N . THR A 1 176 ? 8.367 -3.996 -69.323 1.00 38.44 176 THR A N 1
ATOM 1268 C CA . THR A 1 176 ? 8.735 -2.580 -69.230 1.00 38.44 176 THR A CA 1
ATOM 1269 C C . THR A 1 176 ? 7.721 -1.674 -69.948 1.00 38.44 176 THR A C 1
ATOM 1271 O O . THR A 1 176 ? 7.392 -1.986 -71.086 1.00 38.44 176 THR A O 1
ATOM 1274 N N . ALA A 1 177 ? 7.320 -0.524 -69.371 1.00 34.00 177 ALA A N 1
ATOM 1275 C CA . ALA A 1 177 ? 7.060 0.751 -70.085 1.00 34.00 177 ALA A CA 1
ATOM 1276 C C . ALA A 1 177 ? 6.656 1.919 -69.141 1.00 34.00 177 ALA A C 1
ATOM 1278 O O . ALA A 1 177 ? 5.890 1.753 -68.200 1.00 34.00 177 ALA A O 1
ATOM 1279 N N . LYS A 1 178 ? 7.154 3.123 -69.453 1.00 34.34 178 LYS A N 1
ATOM 1280 C CA . LYS A 1 178 ? 6.869 4.492 -68.933 1.00 34.34 178 LYS A CA 1
ATOM 1281 C C . LYS A 1 178 ? 6.545 5.367 -70.190 1.00 34.34 178 LYS A C 1
ATOM 1283 O O . LYS A 1 178 ? 7.005 4.912 -71.241 1.00 34.34 178 LYS A O 1
ATOM 1288 N N . PRO A 1 179 ? 5.908 6.583 -70.204 1.00 49.97 179 PRO A N 1
ATOM 1289 C CA . PRO A 1 179 ? 5.524 7.554 -69.138 1.00 49.97 179 PRO A CA 1
ATOM 1290 C C . PRO A 1 179 ? 4.116 8.228 -69.234 1.00 49.97 179 PRO A C 1
ATOM 1292 O O . PRO A 1 179 ? 3.381 8.018 -70.192 1.00 49.97 179 PRO A O 1
ATOM 1295 N N . THR A 1 180 ? 3.881 9.194 -68.311 1.00 29.36 180 THR A N 1
ATOM 1296 C CA . THR A 1 180 ? 3.061 10.444 -68.450 1.00 29.36 180 THR A CA 1
ATOM 1297 C C . THR A 1 180 ? 1.622 10.307 -67.902 1.00 29.36 180 THR A C 1
ATOM 1299 O O . THR A 1 180 ? 0.980 9.313 -68.188 1.00 29.36 180 THR A O 1
ATOM 1302 N N . ALA A 1 181 ? 1.011 11.183 -67.086 1.00 34.91 181 ALA A N 1
ATOM 1303 C CA . ALA A 1 181 ? 1.218 12.584 -66.700 1.00 34.91 181 ALA A CA 1
ATOM 1304 C C . ALA A 1 181 ? 0.647 12.885 -65.287 1.00 34.91 181 ALA A C 1
ATOM 1306 O O . ALA A 1 181 ? -0.237 12.185 -64.800 1.00 34.91 181 ALA A O 1
ATOM 1307 N N . THR A 1 182 ? 1.107 13.987 -64.690 1.00 38.84 182 THR A N 1
ATOM 1308 C CA . THR A 1 182 ? 0.525 14.705 -63.534 1.00 38.84 182 THR A CA 1
ATOM 1309 C C . THR A 1 182 ? -0.828 15.346 -63.888 1.00 38.84 182 THR A C 1
ATOM 1311 O O . THR A 1 182 ? -0.995 15.801 -65.020 1.00 38.84 182 THR A O 1
ATOM 1314 N N . PRO A 1 183 ? -1.763 15.473 -62.928 1.00 39.12 183 PRO A N 1
ATOM 1315 C CA . PRO A 1 183 ? -2.167 16.824 -62.520 1.00 39.12 183 PRO A CA 1
ATOM 1316 C C . PRO A 1 183 ? -2.400 16.994 -60.999 1.00 39.12 183 PRO A C 1
ATOM 1318 O O . PRO A 1 183 ? -2.957 16.140 -60.319 1.00 39.12 183 PRO A O 1
ATOM 1321 N N . THR A 1 184 ? -2.021 18.173 -60.512 1.00 34.62 184 THR A N 1
ATOM 1322 C CA . THR A 1 184 ? -2.497 18.890 -59.303 1.00 34.62 184 THR A CA 1
ATOM 1323 C C . THR A 1 184 ? -3.233 20.144 -59.845 1.00 34.62 184 THR A C 1
ATOM 1325 O O . THR A 1 184 ? -2.923 20.476 -60.995 1.00 34.62 184 THR A O 1
ATOM 1328 N N . PRO A 1 185 ? -4.112 20.925 -59.157 1.00 49.59 185 PRO A N 1
ATOM 1329 C CA . PRO A 1 185 ? -4.545 20.997 -57.742 1.00 49.59 185 PRO A CA 1
ATOM 1330 C C . PRO A 1 185 ? -6.093 20.935 -57.578 1.00 49.59 185 PRO A C 1
ATOM 1332 O O . PRO A 1 185 ? -6.819 20.842 -58.561 1.00 49.59 185 PRO A O 1
ATOM 1335 N N . THR A 1 186 ? -6.670 21.013 -56.368 1.00 31.20 186 THR A N 1
ATOM 1336 C CA . THR A 1 186 ? -7.362 22.231 -55.865 1.00 31.20 186 THR A CA 1
ATOM 1337 C C . THR A 1 186 ? -7.842 22.037 -54.422 1.00 31.20 186 THR A C 1
ATOM 1339 O O . THR A 1 186 ? -8.338 20.977 -54.050 1.00 31.20 186 THR A O 1
ATOM 1342 N N . ALA A 1 187 ? -7.676 23.095 -53.627 1.00 35.78 187 ALA A N 1
ATOM 1343 C CA . ALA A 1 187 ? -8.090 23.247 -52.239 1.00 35.78 187 ALA A CA 1
ATOM 1344 C C . ALA A 1 187 ? -9.562 23.681 -52.092 1.00 35.78 187 ALA A C 1
ATOM 1346 O O . ALA A 1 187 ? -10.068 24.431 -52.920 1.00 35.78 187 ALA A O 1
ATOM 1347 N N . SER A 1 188 ? -10.203 23.287 -50.988 1.00 35.31 188 SER A N 1
ATOM 1348 C CA . SER A 1 188 ? -11.362 23.941 -50.342 1.00 35.31 188 SER A CA 1
ATOM 1349 C C . SER A 1 188 ? -11.596 23.195 -49.013 1.00 35.31 1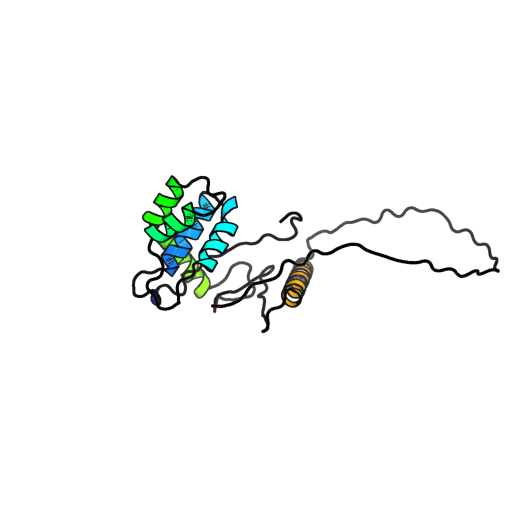88 SER A C 1
ATOM 1351 O O . SER A 1 188 ? -11.554 21.972 -49.019 1.00 35.31 188 SER A O 1
ATOM 1353 N N . GLY A 1 189 ? -11.769 23.748 -47.812 1.00 31.47 189 GLY A N 1
ATOM 1354 C CA . GLY A 1 189 ? -12.126 25.090 -47.374 1.00 31.47 189 GLY A CA 1
ATOM 1355 C C . GLY A 1 189 ? -13.149 24.994 -46.222 1.00 31.47 189 GLY A C 1
ATOM 1356 O O . GLY A 1 189 ? -14.339 25.015 -46.496 1.00 31.47 189 GLY A O 1
ATOM 1357 N N . SER A 1 190 ? -12.666 24.950 -44.963 1.00 37.06 190 SER A N 1
ATOM 1358 C CA . SER A 1 190 ? -13.331 25.405 -43.701 1.00 37.06 190 SER A CA 1
ATOM 1359 C C . SER A 1 190 ? -14.593 24.662 -43.154 1.00 37.06 190 SER A C 1
ATOM 1361 O O . SER A 1 190 ? -15.164 23.840 -43.856 1.00 37.06 190 SER A O 1
ATOM 1363 N N . PRO A 1 191 ? -15.125 24.981 -41.939 1.00 43.06 191 PRO A N 1
ATOM 1364 C CA . PRO A 1 191 ? -14.532 24.892 -40.588 1.00 43.06 191 PRO A CA 1
ATOM 1365 C C . PRO A 1 191 ? -15.454 24.209 -39.515 1.00 43.06 191 PRO A C 1
ATOM 1367 O O . PRO A 1 191 ? -16.579 23.802 -39.780 1.00 43.06 191 PRO A O 1
ATOM 1370 N N . VAL A 1 192 ? -14.937 24.121 -38.278 1.00 39.72 192 VAL A N 1
ATOM 1371 C CA . VAL A 1 192 ? -15.459 23.522 -37.013 1.00 39.72 192 VAL A CA 1
ATOM 1372 C C . VAL A 1 192 ? -16.715 24.222 -36.434 1.00 39.72 192 VAL A C 1
ATOM 1374 O O . VAL A 1 192 ? -16.878 25.422 -36.645 1.00 39.72 192 VAL A O 1
ATOM 1377 N N . PRO A 1 193 ? -17.567 23.537 -35.634 1.00 41.09 193 PRO A N 1
ATOM 1378 C CA . PRO A 1 193 ? -17.800 23.960 -34.227 1.00 41.09 193 PRO A CA 1
ATOM 1379 C C . PRO A 1 193 ? -18.043 22.757 -33.268 1.00 41.09 193 PRO A C 1
ATOM 1381 O O . PRO A 1 193 ? -18.610 21.751 -33.663 1.00 41.09 193 PRO A O 1
ATOM 1384 N N . GLY A 1 194 ? -17.701 22.738 -31.979 1.00 37.00 194 GLY A N 1
ATOM 1385 C CA . GLY A 1 194 ? -17.187 23.751 -31.072 1.00 37.00 194 GLY A CA 1
ATOM 1386 C C . GLY A 1 194 ? -16.822 23.114 -29.719 1.00 37.00 194 GLY A C 1
ATOM 1387 O O . GLY A 1 194 ? -17.428 22.142 -29.272 1.00 37.00 194 GLY A O 1
ATOM 1388 N N . VAL A 1 195 ? -15.804 23.679 -29.072 1.00 38.75 195 VAL A N 1
ATOM 1389 C CA . VAL A 1 195 ? -15.345 23.322 -27.724 1.00 38.75 195 VAL A CA 1
ATOM 1390 C C . VAL A 1 195 ? -15.995 24.287 -26.737 1.00 38.75 195 VAL A C 1
ATOM 1392 O O . VAL A 1 195 ? -15.782 25.496 -26.826 1.00 38.75 195 VAL A O 1
ATOM 1395 N N . LYS A 1 196 ? -16.768 23.775 -25.775 1.00 37.72 196 LYS A N 1
ATOM 1396 C CA . LYS A 1 196 ? -17.310 24.580 -24.674 1.00 37.72 196 LYS A CA 1
ATOM 1397 C C . LYS A 1 196 ? -16.339 24.522 -23.493 1.00 37.72 196 LYS A C 1
ATOM 1399 O O . LYS A 1 196 ? -16.290 23.536 -22.766 1.00 37.72 196 LYS A O 1
ATOM 1404 N N . LYS A 1 197 ? -15.551 25.589 -23.325 1.00 38.81 197 LYS A N 1
ATOM 1405 C CA . LYS A 1 197 ? -14.803 25.877 -22.092 1.00 38.81 197 LYS A CA 1
ATOM 1406 C C . LYS A 1 197 ? -15.799 26.181 -20.969 1.00 38.81 197 LYS A C 1
ATOM 1408 O O . LYS A 1 197 ? -16.697 27.000 -21.159 1.00 38.81 197 LYS A O 1
ATOM 1413 N N . ILE A 1 198 ? -15.622 25.559 -19.808 1.00 45.16 198 ILE A N 1
ATOM 1414 C CA . ILE A 1 198 ? -16.261 25.980 -18.557 1.00 45.16 198 ILE A CA 1
ATOM 1415 C C . ILE A 1 198 ? -15.172 26.638 -17.714 1.00 45.16 198 ILE A C 1
ATOM 1417 O O . ILE A 1 198 ? -14.121 26.047 -17.476 1.00 45.16 198 ILE A O 1
ATOM 1421 N N . GLY A 1 199 ? -15.408 27.904 -17.377 1.00 41.53 199 GLY A N 1
ATOM 1422 C CA . GLY A 1 199 ? -14.506 28.754 -16.616 1.00 41.53 199 GLY A CA 1
ATOM 1423 C C . GLY A 1 199 ? -14.671 28.610 -15.104 1.00 41.53 199 GLY A C 1
ATOM 1424 O O . GLY A 1 199 ? -15.703 28.178 -14.597 1.00 41.53 199 GLY A O 1
ATOM 1425 N N . THR A 1 200 ? -13.613 29.020 -14.419 1.00 47.31 200 THR A N 1
ATOM 1426 C CA . THR A 1 200 ? -13.490 29.274 -12.981 1.00 47.31 200 THR A CA 1
ATOM 1427 C C . THR A 1 200 ? -14.351 30.465 -12.530 1.00 47.31 200 THR A C 1
ATOM 1429 O O . THR A 1 200 ? -14.579 31.387 -13.316 1.00 47.31 200 THR A O 1
ATOM 1432 N N . PRO A 1 201 ? -14.714 30.528 -11.238 1.00 53.84 201 PRO A N 1
ATOM 1433 C CA . PRO A 1 201 ? -14.507 31.757 -10.459 1.00 53.84 201 PRO A CA 1
ATOM 1434 C C . PRO A 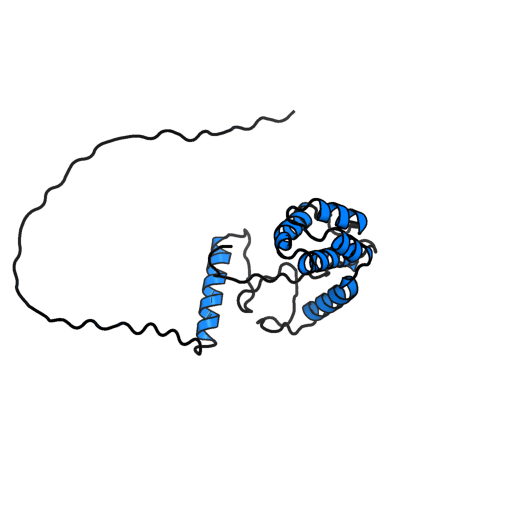1 201 ? -13.816 31.434 -9.115 1.00 53.84 201 PRO A C 1
ATOM 1436 O O . PRO A 1 201 ? -14.097 30.420 -8.490 1.00 53.84 201 PRO A O 1
ATOM 1439 N N . ALA A 1 202 ? -12.709 32.094 -8.779 1.00 47.38 202 ALA A N 1
ATOM 1440 C CA . ALA A 1 202 ? -12.587 33.416 -8.153 1.00 47.38 202 ALA A CA 1
ATOM 1441 C C . ALA A 1 202 ? -12.760 33.385 -6.622 1.00 47.38 202 ALA A C 1
ATOM 1443 O O . ALA A 1 202 ? -13.793 33.010 -6.079 1.00 47.38 202 ALA A O 1
ATOM 1444 N N . THR A 1 203 ? -11.681 33.814 -5.977 1.00 47.94 203 THR A N 1
ATOM 1445 C CA . THR A 1 203 ? -11.438 34.036 -4.556 1.00 47.94 203 THR A CA 1
ATOM 1446 C C . THR A 1 203 ? -12.354 35.110 -3.967 1.00 47.94 203 THR A C 1
ATOM 1448 O O . THR A 1 203 ? -12.525 36.176 -4.564 1.00 47.94 203 THR A O 1
ATOM 1451 N N . ARG A 1 204 ? -12.834 34.871 -2.746 1.00 49.94 204 ARG A N 1
ATOM 1452 C CA . ARG A 1 204 ? -13.056 35.886 -1.713 1.00 49.94 204 ARG A CA 1
ATOM 1453 C C . ARG A 1 204 ? -12.926 35.248 -0.341 1.00 49.94 204 ARG A C 1
ATOM 1455 O O . ARG A 1 204 ? -13.346 34.078 -0.218 1.00 49.94 204 ARG A O 1
#

Mean predicted aligned error: 13.11 Å

Radius of gyration: 27.41 Å; Cα contacts (8 Å, |Δi|>4): 184; chains: 1; bounding box: 38×56×89 Å